Protein AF-A0A1W6L379-F1 (afdb_monomer_lite)

Organism: NCBI:txid946333

Secondary structure (DSSP, 8-state):
--TT--HHHHHHHHHHHTT--HHHHHHHTSSS------S--HHHHHHHHHHHHTTT--------HHHHHHHHHHHHHHT-----------------------PPPP-----------------------------------HHHHHHTT--HHHHHHIIIIITT--SEEEEEE-TTS-EEEEEEESSHHHHHHHHHHHHHHT--TTSPPPEEEEETTEEPP---

pLDDT: mean 80.53, std 19.93, range [37.81, 98.56]

Sequence (224 aa):
MLEGHRVEDVQRKMAELLHLSQARQDSMFSGKRTVLKKGMVFDDATRYVAKFERIGAKVLVEPDESETRADLAESRRDDSVPASEPAPRAAAAKASASASAKVPPRRTVVIAGAAAVVLAVLAGAGWYVWGGGSPVAPQVTDERLGVYGLTADARTVFRSDYWPAGGNKAFAASTGGAFGYVAGAASDQEAAQRALADCEGRRKPEMSACRLVNLTGNWAPVGP

Foldseek 3Di:
DDPPADPVQLLVVVCVVLVHDPVRSCVPVVPDDDDSDPDDDPVVVVVVQLVSVVSVDHDDDDPDVVVVVVVVVVVVVVPPDPDDDDDDDDDDDDDDDDDPDDDDDDDDDPPDDDPDPDPDDDDDDDPPPPVPPPSPQPDPDPVLVVLVLEDPVLSVCCPPPQPPADDKKWKKEWNVHQIFMDGPDPDQVRRQVVRQVNSVVRDDPPIDRIDTQDIRSRGDDDDD

Structure (mmCIF, N/CA/C/O backbone):
data_AF-A0A1W6L379-F1
#
_entry.id   AF-A0A1W6L379-F1
#
loop_
_atom_site.group_PDB
_atom_site.id
_atom_site.type_symbol
_atom_site.label_atom_id
_atom_site.label_alt_id
_atom_site.label_comp_id
_atom_site.label_asym_id
_atom_site.label_entity_id
_atom_site.label_seq_id
_atom_site.pdbx_PDB_ins_code
_atom_site.Cartn_x
_atom_site.Cartn_y
_atom_site.Cartn_z
_atom_site.occupancy
_atom_site.B_iso_or_equiv
_atom_site.auth_seq_id
_atom_site.auth_comp_id
_atom_site.auth_asym_id
_atom_site.auth_atom_id
_atom_site.pdbx_PDB_model_num
ATOM 1 N N . MET A 1 1 ? -20.028 -3.918 13.373 1.00 61.47 1 MET A N 1
ATOM 2 C CA . MET A 1 1 ? -19.121 -4.284 14.483 1.00 61.47 1 MET A CA 1
ATOM 3 C C . MET A 1 1 ? -18.187 -5.390 14.026 1.00 61.47 1 MET A C 1
ATOM 5 O O . MET A 1 1 ? -18.504 -6.045 13.035 1.00 61.47 1 MET A O 1
ATOM 9 N N . LEU A 1 2 ? -17.027 -5.521 14.666 1.00 73.31 2 LEU A N 1
ATOM 10 C CA . LEU A 1 2 ? -16.097 -6.639 14.464 1.00 73.31 2 LEU A CA 1
ATOM 11 C C . LEU A 1 2 ? -16.433 -7.776 15.445 1.00 73.31 2 LEU A C 1
ATOM 13 O O . LEU A 1 2 ? -16.979 -7.514 16.518 1.00 73.31 2 LEU A O 1
ATOM 17 N N . GLU A 1 3 ? -16.156 -9.022 15.062 1.00 78.38 3 GLU A N 1
ATOM 18 C CA . GLU A 1 3 ? -16.424 -10.202 15.895 1.00 78.38 3 GLU A CA 1
ATOM 19 C C . GLU A 1 3 ? -15.641 -10.141 17.217 1.00 78.38 3 GLU A C 1
ATOM 21 O O . GLU A 1 3 ? -14.513 -9.655 17.265 1.00 78.38 3 GLU A O 1
ATOM 26 N N . GLY A 1 4 ? -16.256 -10.602 18.311 1.00 86.75 4 GLY A N 1
ATOM 27 C CA . GLY A 1 4 ? -15.615 -10.682 19.632 1.00 86.75 4 GLY A CA 1
ATOM 28 C C . GLY A 1 4 ? -15.715 -9.433 20.519 1.00 86.75 4 GLY A C 1
ATOM 29 O O . GLY A 1 4 ? -15.284 -9.479 21.669 1.00 86.75 4 GLY A O 1
ATOM 30 N N . HIS A 1 5 ? -16.321 -8.338 20.051 1.00 90.12 5 HIS A N 1
ATOM 31 C CA . HIS A 1 5 ? -16.526 -7.129 20.859 1.00 90.12 5 HIS A CA 1
ATOM 32 C C . HIS A 1 5 ? -17.995 -6.945 21.264 1.00 90.12 5 HIS A C 1
ATOM 34 O O . HIS A 1 5 ? -18.889 -6.983 20.419 1.00 90.12 5 HIS A O 1
ATOM 40 N N . ARG A 1 6 ? -18.251 -6.695 22.558 1.00 94.38 6 ARG A N 1
ATOM 41 C CA . ARG A 1 6 ? -19.587 -6.331 23.059 1.00 94.38 6 ARG A CA 1
ATOM 42 C C . ARG A 1 6 ? -19.918 -4.889 22.698 1.00 94.38 6 ARG A C 1
ATOM 44 O O . ARG A 1 6 ? -19.068 -4.012 22.848 1.00 94.38 6 ARG A O 1
ATOM 51 N N . VAL A 1 7 ? -21.155 -4.638 22.270 1.00 91.75 7 VAL A N 1
ATOM 52 C CA . VAL A 1 7 ? -21.609 -3.320 21.793 1.00 91.75 7 VAL A CA 1
ATOM 53 C C . VAL A 1 7 ? -21.347 -2.234 22.834 1.00 91.75 7 VAL A C 1
ATOM 55 O O . VAL A 1 7 ? -20.801 -1.181 22.512 1.00 91.75 7 VAL A O 1
ATOM 58 N N . GLU A 1 8 ? -21.667 -2.518 24.093 1.00 94.19 8 GLU A N 1
ATOM 59 C CA . GLU A 1 8 ? -21.555 -1.578 25.208 1.00 94.19 8 GLU A CA 1
ATOM 60 C C . GLU A 1 8 ? -20.093 -1.195 25.484 1.00 94.19 8 GLU A C 1
ATOM 62 O O . GLU A 1 8 ? -19.789 -0.048 25.817 1.00 94.19 8 GLU A O 1
ATOM 67 N N . ASP A 1 9 ? -19.165 -2.136 25.291 1.00 94.88 9 ASP A N 1
ATOM 68 C CA . ASP A 1 9 ? -17.733 -1.897 25.465 1.00 94.88 9 ASP A CA 1
ATOM 69 C C . ASP A 1 9 ? -17.162 -1.038 24.335 1.00 94.88 9 ASP A C 1
ATOM 71 O O . ASP A 1 9 ? -16.346 -0.151 24.596 1.00 94.88 9 ASP A O 1
ATOM 75 N N . VAL A 1 10 ? -17.607 -1.265 23.093 1.00 94.75 10 VAL A N 1
ATOM 76 C CA . VAL A 1 10 ? -17.227 -0.424 21.946 1.00 94.75 10 VAL A CA 1
ATOM 77 C C . VAL A 1 10 ? -17.731 1.002 22.155 1.00 94.75 10 VAL A C 1
ATOM 79 O O . VAL A 1 10 ? -16.964 1.948 21.985 1.00 94.75 10 VAL A O 1
ATOM 82 N N . GLN A 1 11 ? -18.992 1.169 22.567 1.00 94.38 11 GLN A N 1
ATOM 83 C CA . GLN A 1 11 ? -19.589 2.484 22.817 1.00 94.38 11 GLN A CA 1
ATOM 84 C C . GLN A 1 11 ? -18.840 3.257 23.906 1.00 94.38 11 GLN A C 1
ATOM 86 O O . GLN A 1 11 ? -18.478 4.415 23.695 1.00 94.38 11 GLN A O 1
ATOM 91 N N . ARG A 1 12 ? -18.542 2.602 25.036 1.00 95.56 12 ARG A N 1
ATOM 92 C CA . ARG A 1 12 ? -17.789 3.200 26.147 1.00 95.56 12 ARG A CA 1
ATOM 93 C C . ARG A 1 12 ? -16.384 3.629 25.720 1.00 95.56 12 ARG A C 1
ATOM 95 O O . ARG A 1 12 ? -16.010 4.778 25.937 1.00 95.56 12 ARG A O 1
ATOM 102 N N . LYS A 1 13 ? -15.632 2.743 25.053 1.00 95.75 13 LYS A N 1
ATOM 103 C CA . LYS A 1 13 ? -14.277 3.047 24.555 1.00 95.75 13 LYS A CA 1
ATOM 104 C C . LYS A 1 13 ? -14.278 4.157 23.505 1.00 95.75 13 LYS A C 1
ATOM 106 O O . LYS A 1 13 ? -13.363 4.973 23.478 1.00 95.75 13 LYS A O 1
ATOM 111 N N . MET A 1 14 ? -15.293 4.197 22.643 1.00 95.00 14 MET A N 1
ATOM 112 C CA . MET A 1 14 ? -15.450 5.251 21.641 1.00 95.00 14 MET A CA 1
ATOM 113 C C . MET A 1 14 ? -15.686 6.612 22.302 1.00 95.00 14 MET A C 1
ATOM 115 O O . MET A 1 14 ? -15.041 7.591 21.929 1.00 95.00 14 MET A O 1
ATOM 119 N N . ALA A 1 15 ? -16.582 6.673 23.290 1.00 95.44 15 ALA A N 1
ATOM 120 C CA . ALA A 1 15 ? -16.882 7.899 24.020 1.00 95.44 15 ALA A CA 1
ATOM 121 C C . ALA A 1 15 ? -15.660 8.427 24.780 1.00 95.44 15 ALA A C 1
ATOM 123 O O . ALA A 1 15 ? -15.374 9.620 24.712 1.00 95.44 15 ALA A O 1
ATOM 124 N N . GLU A 1 16 ? -14.900 7.538 25.421 1.00 96.38 16 GLU A N 1
ATOM 125 C CA . GLU A 1 16 ? -13.642 7.876 26.090 1.00 96.38 16 GLU A CA 1
ATOM 126 C C . GLU A 1 16 ? -12.606 8.435 25.103 1.00 96.38 16 GLU A C 1
ATOM 128 O O . GLU A 1 16 ? -12.059 9.515 25.313 1.00 96.38 16 GLU A O 1
ATOM 133 N N . LEU A 1 17 ? -12.386 7.739 23.984 1.00 94.38 17 LEU A N 1
ATOM 134 C CA . LEU A 1 17 ? -11.372 8.089 22.986 1.00 94.38 17 LEU A CA 1
ATOM 135 C C . LEU A 1 17 ? -11.660 9.403 22.250 1.00 94.38 17 LEU A C 1
ATOM 137 O O . LEU A 1 17 ? -10.730 10.053 21.771 1.00 94.38 17 LEU A O 1
ATOM 141 N N . LEU A 1 18 ? -12.935 9.766 22.128 1.00 94.94 18 LEU A N 1
ATOM 142 C CA . LEU A 1 18 ? -13.397 10.996 21.488 1.00 94.94 18 LEU A CA 1
ATOM 1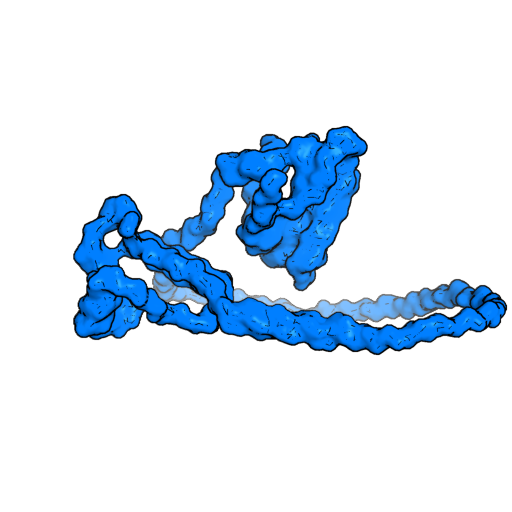43 C C . LEU A 1 18 ? -13.788 12.088 22.492 1.00 94.94 18 LEU A C 1
ATOM 145 O O . LEU A 1 18 ? -14.237 13.154 22.070 1.00 94.94 18 LEU A O 1
ATOM 149 N N . HIS A 1 19 ? -13.630 11.833 23.794 1.00 96.00 19 HIS A N 1
ATOM 150 C CA . HIS A 1 19 ? -14.048 12.727 24.875 1.00 96.00 19 HIS A CA 1
ATOM 151 C C . HIS A 1 19 ? -15.502 13.217 24.713 1.00 96.00 19 HIS A C 1
ATOM 153 O O . HIS A 1 19 ? -15.802 14.407 24.836 1.00 96.00 19 HIS A O 1
ATOM 159 N N . LEU A 1 20 ? -16.416 12.301 24.380 1.00 95.00 20 LEU A N 1
ATOM 160 C CA . LEU A 1 20 ? -17.828 12.618 24.164 1.00 95.00 20 LEU A CA 1
ATOM 161 C C . LEU A 1 20 ? -18.569 12.741 25.496 1.00 95.00 20 LEU A C 1
ATOM 163 O O . LEU A 1 20 ? -18.362 11.953 26.415 1.00 95.00 20 LEU A O 1
ATOM 167 N N . SER A 1 21 ? -19.498 13.693 25.570 1.00 95.50 21 SER A N 1
ATOM 168 C CA . SER A 1 21 ? -20.520 13.701 26.618 1.00 95.50 21 SER A CA 1
ATOM 169 C C . SER A 1 21 ? -21.572 12.616 26.362 1.00 95.50 21 SER A C 1
ATOM 171 O O . SER A 1 21 ? -21.765 12.202 25.216 1.00 95.50 21 SER A O 1
ATOM 173 N N . GLN A 1 22 ? -22.316 12.218 27.401 1.00 93.31 22 GLN A N 1
ATOM 174 C CA . GLN A 1 22 ? -23.364 11.192 27.297 1.00 93.31 22 GLN A CA 1
ATOM 175 C C . GLN A 1 22 ? -24.388 11.508 26.192 1.00 93.31 22 GLN A C 1
ATOM 177 O O . GLN A 1 22 ? -24.646 10.681 25.328 1.00 93.31 22 GLN A O 1
ATOM 182 N N . ALA A 1 23 ? -24.877 12.751 26.128 1.00 94.19 23 ALA A N 1
ATOM 183 C CA . ALA A 1 23 ? -25.830 13.165 25.094 1.00 94.19 23 ALA A CA 1
ATOM 184 C C . ALA A 1 23 ? -25.260 13.044 23.665 1.00 94.19 23 ALA A C 1
ATOM 186 O O . ALA A 1 23 ? -25.977 12.733 22.712 1.00 94.19 23 ALA A O 1
ATOM 187 N N . ARG A 1 24 ? -23.954 13.289 23.493 1.00 93.69 24 ARG A N 1
ATOM 188 C CA . ARG A 1 24 ? -23.285 13.176 22.191 1.00 93.69 24 ARG A CA 1
ATOM 189 C C . ARG A 1 24 ? -23.007 11.722 21.825 1.00 93.69 24 ARG A C 1
ATOM 191 O O . ARG A 1 24 ? -23.100 11.378 20.649 1.00 93.69 24 ARG A O 1
ATOM 198 N N . GLN A 1 25 ? -22.707 10.888 22.817 1.00 94.44 25 GLN A N 1
ATOM 199 C CA . GLN A 1 25 ? -22.607 9.443 22.665 1.00 94.44 25 GLN A CA 1
ATOM 200 C C . GLN A 1 25 ? -23.946 8.862 22.191 1.00 94.44 25 GLN A C 1
ATOM 202 O O . GLN A 1 25 ? -23.979 8.214 21.148 1.00 94.44 25 GLN A O 1
ATOM 207 N N . ASP A 1 26 ? -25.051 9.173 22.869 1.00 94.00 26 ASP A N 1
ATOM 208 C CA . ASP A 1 26 ? -26.385 8.676 22.503 1.00 94.00 26 ASP A CA 1
ATOM 209 C C . ASP A 1 26 ? -26.777 9.107 21.079 1.00 94.00 26 ASP A C 1
ATOM 211 O O . ASP A 1 26 ? -27.298 8.315 20.294 1.00 94.00 26 ASP A O 1
ATOM 215 N N . SER A 1 27 ? -26.448 10.346 20.698 1.00 93.25 27 SER A N 1
ATOM 216 C CA . SER A 1 27 ? -26.657 10.848 19.334 1.00 93.25 27 SER A CA 1
ATOM 217 C C . SER A 1 27 ? -25.832 10.081 18.290 1.00 93.25 27 SER A C 1
ATOM 219 O O . SER A 1 27 ? -26.372 9.680 17.256 1.00 93.25 27 SER A O 1
ATOM 221 N N . MET A 1 28 ? -24.553 9.806 18.571 1.00 93.62 28 MET A N 1
ATOM 222 C CA . MET A 1 28 ? -23.660 9.050 17.680 1.00 93.62 28 MET A CA 1
ATOM 223 C C . MET A 1 28 ? -24.103 7.591 17.501 1.00 93.62 28 MET A C 1
ATOM 225 O O . MET A 1 28 ? -23.922 7.019 16.428 1.00 93.62 28 MET A O 1
ATOM 229 N N . PHE A 1 29 ? -24.709 6.995 18.530 1.00 93.50 29 PHE A N 1
ATOM 230 C CA . PHE A 1 29 ? -25.204 5.617 18.506 1.00 93.50 29 PHE A CA 1
ATOM 231 C C . PHE A 1 29 ? -26.713 5.505 18.239 1.00 93.50 29 PHE A C 1
ATOM 233 O O . PHE A 1 29 ? -27.274 4.418 18.342 1.00 93.50 29 PHE A O 1
ATOM 240 N N . SER A 1 30 ? -27.364 6.586 17.796 1.00 93.88 30 SER A N 1
ATOM 241 C CA . SER A 1 30 ? -28.798 6.619 17.458 1.00 93.88 30 SER A CA 1
ATOM 242 C C . SER A 1 30 ? -29.185 5.833 16.192 1.00 93.88 30 SER A C 1
ATOM 244 O O . SER A 1 30 ? -30.339 5.865 15.767 1.00 93.88 30 SER A O 1
ATOM 246 N N . GLY A 1 31 ? -28.224 5.169 15.541 1.00 92.31 31 GLY A N 1
ATOM 247 C CA . GLY A 1 31 ? -28.395 4.495 14.248 1.00 92.31 31 GLY A CA 1
ATOM 248 C C . GLY A 1 31 ? -28.302 5.430 13.037 1.00 92.31 31 GLY A C 1
ATOM 249 O O . GLY A 1 31 ? -28.244 4.962 11.901 1.00 92.31 31 GLY A O 1
ATOM 250 N N . LYS A 1 32 ? -28.237 6.749 13.253 1.00 92.25 32 LYS A N 1
ATOM 251 C CA . LYS A 1 32 ? -27.976 7.728 12.192 1.00 92.25 32 LYS A CA 1
ATOM 252 C C . LYS A 1 32 ? -26.484 7.785 11.878 1.00 92.25 32 LYS A C 1
ATOM 254 O O . LYS A 1 32 ? -25.642 7.674 12.764 1.00 92.25 32 LYS A O 1
ATOM 259 N N . ARG A 1 33 ? -26.147 8.018 10.609 1.00 91.56 33 ARG A N 1
ATOM 260 C CA . ARG A 1 33 ? -24.759 8.243 10.199 1.00 91.56 33 ARG A CA 1
ATOM 261 C C . ARG A 1 33 ? -24.254 9.566 10.778 1.00 91.56 33 ARG A C 1
ATOM 263 O O . ARG A 1 33 ? -24.882 10.605 10.587 1.00 91.56 33 ARG A O 1
ATOM 270 N N . THR A 1 34 ? -23.110 9.536 11.454 1.00 93.88 34 THR A N 1
ATOM 271 C CA . THR A 1 34 ? -22.472 10.726 12.035 1.00 93.88 34 THR A CA 1
ATOM 272 C C . THR A 1 34 ? -21.085 10.924 11.438 1.00 93.88 34 THR A C 1
ATOM 274 O O . THR A 1 34 ? -20.300 9.982 11.347 1.00 93.88 34 THR A O 1
ATOM 277 N N . VAL A 1 35 ? -20.769 12.159 11.044 1.00 94.12 35 VAL A N 1
ATOM 278 C CA . VAL A 1 35 ? -19.426 12.530 10.583 1.00 94.12 35 VAL A CA 1
ATOM 279 C C . VAL A 1 35 ? -18.550 12.831 11.796 1.00 94.12 35 VAL A C 1
ATOM 281 O O . VAL A 1 35 ? -18.859 13.734 12.571 1.00 94.12 35 VAL A O 1
ATOM 284 N N . LEU A 1 36 ? -17.461 12.076 11.958 1.00 93.88 36 LEU A N 1
ATOM 285 C CA . LEU A 1 36 ? -16.524 12.252 13.073 1.00 93.88 36 LEU A CA 1
ATOM 286 C C . LEU A 1 36 ? -15.586 13.441 12.853 1.00 93.88 36 LEU A C 1
ATOM 288 O O . LEU A 1 36 ? -15.353 14.226 13.770 1.00 93.88 36 LEU A O 1
ATOM 292 N N . LYS A 1 37 ? -15.039 13.567 11.641 1.00 93.38 37 LYS A N 1
ATOM 293 C CA . LYS A 1 37 ? -14.080 14.609 11.270 1.00 93.38 37 LYS A CA 1
ATOM 294 C C . LYS A 1 37 ? -14.092 14.821 9.752 1.00 93.38 37 LYS A C 1
ATOM 296 O O . LYS A 1 37 ? -14.324 13.867 9.017 1.00 93.38 37 LYS A O 1
ATOM 301 N N . LYS A 1 38 ? -13.873 16.063 9.311 1.00 94.56 38 LYS A N 1
ATOM 302 C CA . LYS A 1 38 ? -13.806 16.489 7.898 1.00 94.56 38 LYS A CA 1
ATOM 303 C C . LYS A 1 38 ? -12.447 17.120 7.588 1.00 94.56 38 LYS A C 1
ATOM 305 O O . LYS A 1 38 ? -11.738 17.477 8.532 1.00 94.56 38 LYS A O 1
ATOM 310 N N . GLY A 1 39 ? -12.120 17.264 6.300 1.00 90.56 39 GLY A N 1
ATOM 311 C CA . GLY A 1 39 ? -10.898 17.932 5.835 1.00 90.56 39 GLY A CA 1
ATOM 312 C C . GLY A 1 39 ? -9.625 17.246 6.325 1.00 90.56 39 GLY A C 1
ATOM 313 O O . GLY A 1 39 ? -8.709 17.905 6.812 1.00 90.56 39 GLY A O 1
ATOM 314 N N . MET A 1 40 ? -9.612 15.912 6.315 1.00 91.69 40 MET A N 1
ATOM 315 C CA . MET A 1 40 ? -8.423 15.140 6.664 1.00 91.69 40 MET A CA 1
ATOM 316 C C . MET A 1 40 ? -7.774 14.597 5.407 1.00 91.69 40 MET A C 1
ATOM 318 O O . MET A 1 40 ? -8.460 14.054 4.547 1.00 91.69 40 MET A O 1
ATOM 322 N N . VAL A 1 41 ? -6.445 14.649 5.380 1.00 88.81 41 VAL A N 1
ATOM 323 C CA . VAL A 1 41 ? -5.650 13.927 4.388 1.00 88.81 41 VAL A CA 1
ATOM 324 C C . VAL A 1 41 ? -5.926 12.425 4.523 1.00 88.81 41 VAL A C 1
ATOM 326 O O . VAL A 1 41 ? -6.121 11.910 5.630 1.00 88.81 41 VAL A O 1
ATOM 329 N N . PHE A 1 42 ? -5.947 11.713 3.397 1.00 82.81 42 PHE A N 1
ATOM 330 C CA . PHE A 1 42 ? -6.307 10.295 3.338 1.00 82.81 42 PHE A CA 1
ATOM 331 C C . PHE A 1 42 ? -5.464 9.401 4.270 1.00 82.81 42 PHE A C 1
ATOM 333 O O . PHE A 1 42 ? -6.000 8.518 4.949 1.00 82.81 42 PHE A O 1
ATOM 340 N N . ASP A 1 43 ? -4.162 9.671 4.378 1.00 75.31 43 ASP A N 1
ATOM 341 C CA . ASP A 1 43 ? -3.261 8.935 5.273 1.00 75.31 43 ASP A CA 1
ATOM 342 C C . ASP A 1 43 ? -3.664 9.076 6.746 1.00 75.31 43 ASP A C 1
ATOM 344 O O . ASP A 1 43 ? -3.673 8.096 7.499 1.00 75.31 43 ASP A O 1
ATOM 348 N N . ASP A 1 44 ? -4.062 10.280 7.163 1.00 89.19 44 ASP A N 1
ATOM 349 C CA . ASP A 1 44 ? -4.551 10.522 8.517 1.00 89.19 44 ASP A CA 1
ATOM 350 C C . ASP A 1 44 ? -5.888 9.818 8.743 1.00 89.19 44 ASP A C 1
ATOM 352 O O . ASP A 1 44 ? -6.062 9.146 9.763 1.00 89.19 44 ASP A O 1
ATOM 356 N N . ALA A 1 45 ? -6.815 9.893 7.783 1.00 93.38 45 ALA A N 1
ATOM 357 C CA . ALA A 1 45 ? -8.093 9.186 7.862 1.00 93.38 45 ALA A CA 1
ATOM 358 C C . ALA A 1 45 ? -7.891 7.674 8.068 1.00 93.38 45 ALA A C 1
ATOM 360 O O . ALA A 1 45 ? -8.515 7.081 8.952 1.00 93.38 45 ALA A O 1
ATOM 361 N N . THR A 1 46 ? -6.944 7.072 7.346 1.00 85.50 46 THR A N 1
ATOM 362 C CA . THR A 1 46 ? -6.585 5.650 7.475 1.00 85.50 46 THR A CA 1
ATOM 363 C C . THR A 1 46 ? -6.055 5.314 8.872 1.00 85.50 46 THR A C 1
ATOM 365 O O . THR A 1 46 ? -6.446 4.307 9.471 1.00 85.50 46 THR A O 1
ATOM 368 N N . ARG A 1 47 ? -5.226 6.187 9.463 1.00 88.81 47 ARG A N 1
ATOM 369 C CA . ARG A 1 47 ? -4.749 6.019 10.850 1.00 88.81 47 ARG A CA 1
ATOM 370 C C . ARG A 1 47 ? -5.895 6.059 11.862 1.00 88.81 47 ARG A C 1
ATOM 372 O O . ARG A 1 47 ? -5.876 5.297 12.833 1.00 88.81 47 ARG A O 1
ATOM 379 N N . TYR A 1 48 ? -6.894 6.916 11.649 1.00 94.00 48 TYR A N 1
ATOM 380 C CA . TYR A 1 48 ? -8.089 6.962 12.496 1.00 94.00 48 TYR A CA 1
ATOM 381 C C . TYR A 1 48 ? -8.914 5.679 12.376 1.00 94.00 48 TYR A C 1
ATOM 383 O O . TYR A 1 48 ? -9.284 5.121 13.408 1.00 94.00 48 TYR A O 1
ATOM 391 N N . VAL A 1 49 ? -9.136 5.164 11.162 1.00 94.31 49 VAL A N 1
ATOM 392 C CA . VAL A 1 49 ? -9.844 3.887 10.945 1.00 94.31 49 VAL A CA 1
ATOM 393 C C . VAL A 1 49 ? -9.183 2.762 11.738 1.00 94.31 49 VAL A C 1
ATOM 395 O O . VAL A 1 49 ? -9.840 2.144 12.572 1.00 94.31 49 VAL A O 1
ATOM 398 N N . ALA A 1 50 ? -7.867 2.583 11.600 1.00 89.31 50 ALA A N 1
ATOM 399 C CA . ALA A 1 50 ? -7.127 1.559 12.341 1.00 89.31 50 ALA A CA 1
ATOM 400 C C . ALA A 1 50 ? -7.204 1.744 13.872 1.00 89.31 50 ALA A C 1
ATOM 402 O O . ALA A 1 50 ? -7.110 0.787 14.646 1.00 89.31 50 ALA A O 1
ATOM 403 N N . LYS A 1 51 ? -7.364 2.980 14.364 1.00 92.81 51 LYS A N 1
ATOM 404 C CA . LYS A 1 51 ? -7.588 3.250 15.794 1.00 92.81 51 LYS A CA 1
ATOM 405 C C . LYS A 1 51 ? -8.973 2.777 16.245 1.00 92.81 51 LYS A C 1
ATOM 407 O O . LYS A 1 51 ? -9.076 2.188 17.318 1.00 92.81 51 LYS A O 1
ATOM 412 N N . PHE A 1 52 ? -10.006 2.999 15.436 1.00 94.44 52 PHE A N 1
ATOM 413 C CA . PHE A 1 52 ? -11.377 2.586 15.740 1.00 94.44 52 PHE A CA 1
ATOM 414 C C . PHE A 1 52 ? -11.592 1.073 15.589 1.00 94.44 52 PHE A C 1
ATOM 416 O O . PHE A 1 52 ? -12.279 0.466 16.411 1.00 94.44 52 PHE A O 1
ATOM 423 N N . GLU A 1 53 ? -10.940 0.431 14.623 1.00 92.62 53 GLU A N 1
ATOM 424 C CA . GLU A 1 53 ? -11.018 -1.024 14.446 1.00 92.62 53 GLU A CA 1
ATOM 425 C C . GLU A 1 53 ? -10.456 -1.783 15.650 1.00 92.62 53 GLU A C 1
ATOM 427 O O . GLU A 1 53 ? -11.059 -2.754 16.103 1.00 92.62 53 GLU A O 1
ATOM 432 N N . ARG A 1 54 ? -9.374 -1.283 16.264 1.00 90.56 54 ARG A N 1
ATOM 433 C CA . ARG A 1 54 ? -8.798 -1.859 17.496 1.00 90.56 54 ARG A CA 1
ATOM 434 C C . ARG A 1 54 ? -9.758 -1.880 18.686 1.00 90.56 54 ARG A C 1
ATOM 436 O O . ARG A 1 54 ? -9.557 -2.658 19.615 1.00 90.56 54 ARG A O 1
ATOM 443 N N . ILE A 1 55 ? -10.779 -1.024 18.685 1.00 94.62 55 ILE A N 1
ATOM 444 C CA . ILE A 1 55 ? -11.819 -1.012 19.721 1.00 94.62 55 ILE A CA 1
ATOM 445 C C . ILE A 1 55 ? -13.115 -1.690 19.265 1.00 94.62 55 ILE A C 1
ATOM 447 O O . ILE A 1 55 ? -14.099 -1.621 19.991 1.00 94.62 55 ILE A O 1
ATOM 451 N N . GLY A 1 56 ? -13.129 -2.347 18.101 1.00 92.69 56 GLY A N 1
ATOM 452 C CA . GLY A 1 56 ? -14.284 -3.074 17.567 1.00 92.69 56 GLY A CA 1
ATOM 453 C C . GLY A 1 56 ? -15.243 -2.235 16.711 1.00 92.69 56 GLY A C 1
ATOM 454 O O . GLY A 1 56 ? -16.300 -2.732 16.299 1.00 92.69 56 GLY A O 1
ATOM 455 N N . ALA A 1 57 ? -14.901 -0.976 16.424 1.00 94.31 57 ALA A N 1
ATOM 456 C CA . ALA A 1 57 ? -15.721 -0.069 15.630 1.00 94.31 57 ALA A CA 1
ATOM 457 C C . ALA A 1 57 ? -15.323 -0.093 14.147 1.00 94.31 57 ALA A C 1
ATOM 459 O O . ALA A 1 57 ? -14.146 -0.095 13.806 1.00 94.31 57 ALA A O 1
ATOM 460 N N . LYS A 1 58 ? -16.322 -0.075 13.256 1.00 90.69 58 LYS A N 1
ATOM 461 C CA . LYS A 1 58 ? -16.112 0.082 11.810 1.00 90.69 58 LYS A CA 1
ATOM 462 C C . LYS A 1 58 ? -16.395 1.529 11.425 1.00 90.69 58 LYS A C 1
ATOM 464 O O . LYS A 1 58 ? -17.430 2.063 11.820 1.00 90.69 58 LYS A O 1
ATOM 469 N N . VAL A 1 59 ? -15.498 2.137 10.656 1.00 94.44 59 VAL A N 1
ATOM 470 C CA . VAL A 1 59 ? -15.621 3.520 10.180 1.00 94.44 59 VAL A CA 1
ATOM 471 C C . VAL A 1 59 ? -15.491 3.529 8.666 1.00 94.44 59 VAL A C 1
ATOM 473 O O . VAL A 1 59 ? -14.638 2.844 8.113 1.00 94.44 59 VAL A O 1
ATOM 476 N N . LEU A 1 60 ? -16.356 4.296 8.008 1.00 94.06 60 LEU A N 1
ATOM 477 C CA . LEU A 1 60 ? -16.322 4.505 6.566 1.00 94.06 60 LEU A CA 1
ATOM 478 C C . LEU A 1 60 ? -15.641 5.844 6.277 1.00 94.06 60 LEU A C 1
ATOM 480 O O . LEU A 1 60 ? -16.066 6.874 6.803 1.00 94.06 60 LEU A O 1
ATOM 484 N N . VAL A 1 61 ? -14.593 5.812 5.457 1.00 94.81 61 VAL A N 1
ATOM 485 C CA . VAL A 1 61 ? -13.931 7.006 4.920 1.00 94.81 61 VAL A CA 1
ATOM 486 C C . VAL A 1 61 ? -14.564 7.316 3.572 1.00 94.81 61 VAL A C 1
ATOM 488 O O . VAL A 1 61 ? -14.622 6.446 2.708 1.00 94.81 61 VAL A O 1
ATOM 491 N N . GLU A 1 62 ? -15.043 8.545 3.412 1.00 90.94 62 GLU A N 1
ATOM 492 C CA . GLU A 1 62 ? -15.520 9.066 2.133 1.00 90.94 62 GLU A CA 1
ATOM 493 C C . GLU A 1 62 ? -14.593 10.197 1.688 1.00 90.94 62 GLU A C 1
ATOM 495 O O . GLU A 1 62 ? -14.209 11.011 2.535 1.00 90.94 62 GLU A O 1
ATOM 500 N N . PRO A 1 63 ? -14.215 10.247 0.399 1.00 86.12 63 PRO A N 1
ATOM 501 C CA . PRO A 1 63 ? -13.529 11.405 -0.152 1.00 86.12 63 PRO A CA 1
ATOM 502 C C . PRO A 1 63 ? -14.436 12.634 -0.043 1.00 86.12 63 PRO A C 1
ATOM 504 O O . PRO A 1 63 ? -15.657 12.534 -0.191 1.00 86.12 63 PRO A O 1
ATOM 507 N N . ASP A 1 64 ? -13.848 13.796 0.239 1.00 84.56 64 ASP A N 1
ATOM 508 C CA . ASP A 1 64 ? -14.614 15.033 0.251 1.00 84.56 64 ASP A CA 1
ATOM 509 C C . ASP A 1 64 ? -14.927 15.428 -1.199 1.00 84.56 64 ASP A C 1
ATOM 511 O O . ASP A 1 64 ? -14.070 15.880 -1.959 1.00 84.56 64 ASP A O 1
ATOM 515 N N . GLU A 1 65 ? -16.183 15.233 -1.598 1.00 81.19 65 GLU A N 1
ATOM 516 C CA . GLU A 1 65 ? -16.703 15.612 -2.916 1.00 81.19 65 GLU A CA 1
ATOM 517 C C . GLU A 1 65 ? -16.427 17.094 -3.238 1.00 81.19 65 GLU A C 1
ATOM 519 O O . GLU A 1 65 ? -16.339 17.477 -4.409 1.00 81.19 65 GLU A O 1
ATOM 524 N N . SER A 1 66 ? -16.275 17.944 -2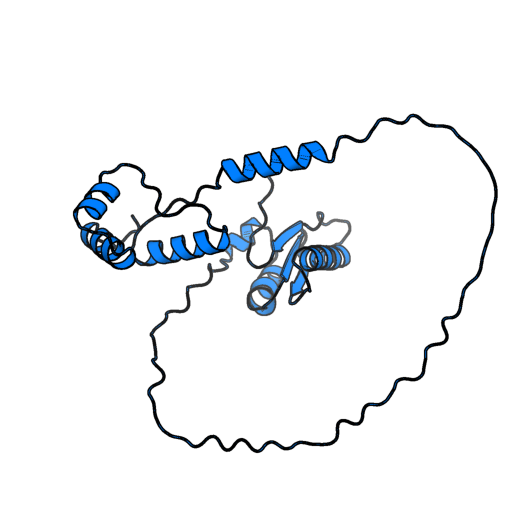.212 1.00 71.38 66 SER A N 1
ATOM 525 C CA . SER A 1 66 ? -15.949 19.357 -2.404 1.00 71.38 66 SER A CA 1
ATOM 526 C C . SER A 1 66 ? -14.518 19.583 -2.901 1.00 71.38 66 SER A C 1
ATOM 528 O O . SER A 1 66 ? -14.322 20.464 -3.739 1.00 71.38 66 SER A O 1
ATOM 530 N N . GLU A 1 67 ? -13.555 18.753 -2.491 1.00 68.12 67 GLU A N 1
ATOM 531 C CA . GLU A 1 67 ? -12.173 18.798 -2.993 1.00 68.12 67 GLU A CA 1
ATOM 532 C C . GLU A 1 67 ? -12.110 18.273 -4.430 1.00 68.12 67 GLU A C 1
ATOM 534 O O . GLU A 1 67 ? -11.585 18.941 -5.318 1.00 68.12 67 GLU A O 1
ATOM 539 N N . THR A 1 68 ? -12.792 17.156 -4.709 1.00 67.69 68 THR A N 1
ATOM 540 C CA . THR A 1 68 ? -12.839 16.584 -6.068 1.00 67.69 68 THR A CA 1
ATOM 541 C C . THR A 1 68 ? -13.446 17.564 -7.077 1.00 67.69 68 THR A C 1
ATOM 543 O O . THR A 1 68 ? -13.000 17.664 -8.222 1.00 67.69 68 THR A O 1
ATOM 546 N N . ARG A 1 69 ? -14.462 18.335 -6.669 1.00 69.75 69 ARG A N 1
ATOM 547 C CA . ARG A 1 69 ? -15.079 19.342 -7.540 1.00 69.75 69 ARG A CA 1
ATOM 548 C C . ARG A 1 69 ? -14.189 20.570 -7.751 1.00 69.75 69 ARG A C 1
ATOM 550 O O . ARG A 1 69 ? -14.286 21.180 -8.816 1.00 69.75 69 ARG A O 1
ATOM 557 N N . ALA A 1 70 ? -13.354 20.930 -6.778 1.00 69.38 70 ALA A N 1
ATOM 558 C CA . ALA A 1 70 ? -12.392 22.020 -6.909 1.00 69.38 70 ALA A CA 1
ATOM 559 C C . ALA A 1 70 ? -11.260 21.645 -7.877 1.00 69.38 70 ALA A C 1
ATOM 561 O O . ALA A 1 70 ? -11.001 22.400 -8.814 1.00 69.38 70 ALA A O 1
ATOM 562 N N . ASP A 1 71 ? -10.692 20.446 -7.747 1.00 64.56 71 ASP A N 1
ATOM 563 C CA . ASP A 1 71 ? -9.619 19.963 -8.628 1.00 64.56 71 ASP A CA 1
ATOM 564 C C . ASP A 1 71 ? -10.083 19.840 -10.087 1.00 64.56 71 ASP A C 1
ATOM 566 O O . ASP A 1 71 ? -9.399 20.266 -11.019 1.00 64.56 71 ASP A O 1
ATOM 570 N N . LEU A 1 72 ? -11.305 19.341 -10.306 1.00 71.75 72 LEU A N 1
ATOM 571 C CA . LEU A 1 72 ? -11.902 19.268 -11.644 1.00 71.75 72 LEU A CA 1
ATOM 572 C C . LEU A 1 72 ? -12.251 20.644 -12.235 1.00 71.75 72 LEU A C 1
ATOM 574 O O . LEU A 1 72 ? -12.384 20.765 -13.456 1.00 71.75 72 LEU A O 1
ATOM 578 N N . ALA A 1 73 ? -12.448 21.670 -11.402 1.00 69.81 73 ALA A N 1
ATOM 579 C CA . ALA A 1 73 ? -12.670 23.040 -11.858 1.00 69.81 73 ALA A CA 1
ATOM 580 C C . ALA A 1 73 ? -11.349 23.752 -12.185 1.00 69.81 73 ALA A C 1
ATOM 582 O O . ALA A 1 73 ? -11.304 24.510 -13.154 1.00 69.81 73 ALA A O 1
ATOM 583 N N . GLU A 1 74 ? -10.289 23.480 -11.422 1.00 70.56 74 GLU A N 1
ATOM 584 C CA . GLU A 1 74 ? -8.934 23.983 -11.664 1.00 70.56 74 GLU A CA 1
ATOM 585 C C . GLU A 1 74 ? -8.360 23.383 -12.959 1.00 70.56 74 GLU A C 1
ATOM 587 O O . GLU A 1 74 ? -7.933 24.119 -13.847 1.00 70.56 74 GLU A O 1
ATOM 592 N N . SER A 1 75 ? -8.485 22.063 -13.147 1.00 70.06 75 SER A N 1
ATOM 593 C CA . SER A 1 75 ? -7.973 21.362 -14.335 1.00 70.06 75 SER A CA 1
ATOM 594 C C . SER A 1 75 ? -8.599 21.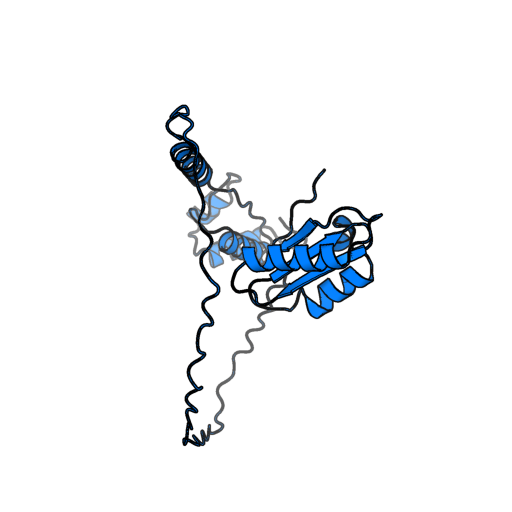838 -15.651 1.00 70.06 75 SER A C 1
ATOM 596 O O . SER A 1 75 ? -7.951 21.756 -16.686 1.00 70.06 75 SER A O 1
ATOM 598 N N . ARG A 1 76 ? -9.833 22.368 -15.652 1.00 70.25 76 ARG A N 1
ATOM 599 C CA . ARG A 1 76 ? -10.457 22.914 -16.876 1.00 70.25 76 ARG A CA 1
ATOM 600 C C . ARG A 1 76 ? -9.927 24.287 -17.286 1.00 70.25 76 ARG A C 1
ATOM 602 O O . ARG A 1 76 ? -10.217 24.725 -18.397 1.00 70.25 76 ARG A O 1
ATOM 609 N N . ARG A 1 77 ? -9.221 25.000 -16.404 1.00 66.88 77 ARG A N 1
ATOM 610 C CA . ARG A 1 77 ? -8.704 26.341 -16.712 1.00 66.88 77 ARG A CA 1
ATOM 611 C C . ARG A 1 77 ? -7.398 26.298 -17.503 1.00 66.88 77 ARG A C 1
ATOM 613 O O . ARG A 1 77 ? -7.156 27.231 -18.260 1.00 66.88 77 ARG A O 1
ATOM 620 N N . ASP A 1 78 ? -6.621 25.223 -17.385 1.00 58.25 78 ASP A N 1
ATOM 621 C CA . ASP A 1 78 ? -5.334 25.079 -18.083 1.00 58.25 78 ASP A CA 1
ATOM 622 C C . ASP A 1 78 ? -5.481 24.613 -19.547 1.00 58.25 78 ASP A C 1
ATOM 624 O O . ASP A 1 78 ? -4.692 24.996 -20.404 1.00 58.25 78 ASP A O 1
ATOM 628 N N . ASP A 1 79 ? -6.557 23.894 -19.891 1.00 58.62 79 ASP A N 1
ATOM 629 C CA . ASP A 1 79 ? -6.809 23.422 -21.268 1.00 58.62 79 ASP A CA 1
ATOM 630 C C . ASP A 1 79 ? -7.418 24.483 -22.207 1.00 58.62 79 ASP A C 1
ATOM 632 O O . ASP A 1 79 ? -7.743 24.196 -23.363 1.00 58.62 79 ASP A O 1
ATOM 636 N N . SER A 1 80 ? -7.555 25.738 -21.766 1.00 56.66 80 SER A N 1
ATOM 637 C CA . SER A 1 80 ? -7.883 26.850 -22.670 1.00 56.66 80 SER A CA 1
ATOM 638 C C . SER A 1 80 ? -6.636 27.304 -23.429 1.00 56.66 80 SER A C 1
ATOM 640 O O . SER A 1 80 ? -6.161 28.429 -23.278 1.00 56.66 80 SER A O 1
ATOM 642 N N . VAL A 1 81 ? -6.111 26.417 -24.275 1.00 67.00 81 VAL A N 1
ATOM 643 C CA . VAL A 1 81 ? -5.125 26.772 -25.296 1.00 67.00 81 VAL A CA 1
ATOM 644 C C . VAL A 1 81 ? -5.821 27.687 -26.312 1.00 67.00 81 VAL A C 1
ATOM 646 O O . VAL A 1 81 ? -6.789 27.261 -26.949 1.00 67.00 81 VAL A O 1
ATOM 649 N N . PRO A 1 82 ? -5.366 28.938 -26.508 1.00 61.44 82 PRO A N 1
ATOM 650 C CA . PRO A 1 82 ? -5.851 29.756 -27.605 1.00 61.44 82 PRO A CA 1
ATOM 651 C C . PRO A 1 82 ? -5.444 29.082 -28.916 1.00 61.44 82 PRO A C 1
ATOM 653 O O . PRO A 1 82 ? -4.258 28.958 -29.226 1.00 61.44 82 PRO A O 1
ATOM 656 N N . ALA A 1 83 ? -6.440 28.646 -29.684 1.00 61.78 83 ALA A N 1
ATOM 657 C CA . ALA A 1 83 ? -6.271 28.189 -31.052 1.00 61.78 83 ALA A CA 1
ATOM 658 C C . ALA A 1 83 ? -5.660 29.323 -31.894 1.00 61.78 83 ALA A C 1
ATOM 660 O O . ALA A 1 83 ? -6.361 30.197 -32.397 1.00 61.78 83 ALA A O 1
ATOM 661 N N . SER A 1 84 ? -4.333 29.323 -32.009 1.00 61.94 84 SER A N 1
ATOM 662 C CA . SER A 1 84 ? -3.602 30.062 -33.032 1.00 61.94 84 SER A CA 1
ATOM 663 C C . SER A 1 84 ? -3.187 29.072 -34.112 1.00 61.94 84 SER A C 1
ATOM 665 O O . SER A 1 84 ? -2.311 28.233 -33.908 1.00 61.94 84 SER A O 1
ATOM 667 N N . GLU A 1 85 ? -3.883 29.159 -35.241 1.00 65.88 85 GLU A N 1
ATOM 668 C CA . GLU A 1 85 ? -3.562 28.501 -36.509 1.00 65.88 85 GLU A CA 1
ATOM 669 C C . GLU A 1 85 ? -2.170 28.915 -37.055 1.00 65.88 85 GLU A C 1
ATOM 671 O O . GLU A 1 85 ? -1.596 29.916 -36.613 1.00 65.88 85 GLU A O 1
ATOM 676 N N . PRO A 1 86 ? -1.602 28.149 -38.010 1.00 70.06 86 PRO A N 1
ATOM 677 C CA . PRO A 1 86 ? -0.180 28.127 -38.323 1.00 70.06 86 PRO A CA 1
ATOM 678 C C . PRO A 1 86 ? 0.220 29.128 -39.413 1.00 70.06 86 PRO A C 1
ATOM 680 O O . PRO A 1 86 ? -0.540 29.432 -40.329 1.00 70.06 86 PRO A O 1
ATOM 683 N N . ALA A 1 87 ? 1.495 29.521 -39.407 1.00 58.62 87 ALA A N 1
ATOM 684 C CA . ALA A 1 87 ? 2.167 30.005 -40.609 1.00 58.62 87 ALA A CA 1
ATOM 685 C C . ALA A 1 87 ? 3.550 29.342 -40.744 1.00 58.62 87 ALA A C 1
ATOM 687 O O . ALA A 1 87 ? 4.319 29.327 -39.779 1.00 58.62 87 ALA A O 1
ATOM 688 N N . PRO A 1 88 ? 3.896 28.796 -41.925 1.00 70.88 88 PRO A N 1
ATOM 689 C CA . PRO A 1 88 ? 5.178 28.160 -42.160 1.00 70.88 88 PRO A CA 1
ATOM 690 C C . PRO A 1 88 ? 6.214 29.224 -42.516 1.00 70.88 88 PRO A C 1
ATOM 692 O O . PRO A 1 88 ? 5.969 30.085 -43.362 1.00 70.88 88 PRO A O 1
ATOM 695 N N . ARG A 1 89 ? 7.420 29.128 -41.955 1.00 51.75 89 ARG A N 1
ATOM 696 C CA . ARG A 1 89 ? 8.593 29.715 -42.604 1.00 51.75 89 ARG A CA 1
ATOM 697 C C . ARG A 1 89 ? 9.833 28.879 -42.365 1.00 51.75 89 ARG A C 1
ATOM 699 O O . ARG A 1 89 ? 10.283 28.661 -41.247 1.00 51.75 89 ARG A O 1
ATOM 706 N N . ALA A 1 90 ? 10.324 28.404 -43.498 1.00 53.16 90 ALA A N 1
ATOM 707 C CA . ALA A 1 90 ? 11.586 27.743 -43.687 1.00 53.16 90 ALA A CA 1
ATOM 708 C C . ALA A 1 90 ? 12.765 28.579 -43.174 1.00 53.16 90 ALA A C 1
ATOM 710 O O . ALA A 1 90 ? 12.720 29.809 -43.180 1.00 53.16 90 ALA A O 1
ATOM 711 N N . ALA A 1 91 ? 13.842 27.845 -42.904 1.00 49.84 91 ALA A N 1
ATOM 712 C CA . ALA A 1 91 ? 15.219 28.135 -43.291 1.00 49.84 91 ALA A CA 1
ATOM 713 C C . ALA A 1 91 ? 16.220 28.112 -42.130 1.00 49.84 91 ALA A C 1
ATOM 715 O O . ALA A 1 91 ? 16.200 28.930 -41.220 1.00 49.84 91 ALA A O 1
ATOM 716 N N . ALA A 1 92 ? 17.190 27.222 -42.344 1.00 49.34 92 ALA A N 1
ATOM 717 C CA . ALA A 1 92 ? 18.611 27.436 -42.118 1.00 49.34 92 ALA A CA 1
ATOM 718 C C . ALA A 1 92 ? 19.148 27.289 -40.686 1.00 49.34 92 ALA A C 1
ATOM 720 O O . ALA A 1 92 ? 19.157 28.204 -39.875 1.00 49.34 92 ALA A O 1
ATOM 721 N N . ALA A 1 93 ? 19.741 26.110 -40.484 1.00 52.84 93 ALA A N 1
ATOM 722 C CA . ALA A 1 93 ? 21.163 25.944 -40.197 1.00 52.84 93 ALA A CA 1
ATOM 723 C C . ALA A 1 93 ? 21.800 26.901 -39.175 1.00 52.84 93 ALA A C 1
ATOM 725 O O . ALA A 1 93 ? 22.055 28.066 -39.468 1.00 52.84 93 ALA A O 1
ATOM 726 N N . LYS A 1 94 ? 22.315 26.315 -38.090 1.00 44.50 94 LYS A N 1
ATOM 727 C CA . LYS A 1 94 ? 23.769 26.253 -37.878 1.00 44.50 94 LYS A CA 1
ATOM 728 C C . LYS A 1 94 ? 24.126 25.284 -36.758 1.00 44.50 94 LYS A C 1
ATOM 730 O O . LYS A 1 94 ? 23.612 25.358 -35.649 1.00 44.50 94 LYS A O 1
ATOM 735 N N . ALA A 1 95 ? 25.057 24.401 -37.097 1.00 53.66 95 ALA A N 1
ATOM 736 C CA . ALA A 1 95 ? 25.915 23.709 -36.160 1.00 53.66 95 ALA A CA 1
ATOM 737 C C . ALA A 1 95 ? 26.637 24.719 -35.251 1.00 53.66 95 ALA A C 1
ATOM 739 O O . ALA A 1 95 ? 27.162 25.721 -35.733 1.00 53.66 95 ALA A O 1
ATOM 740 N N . SER A 1 96 ? 26.688 24.426 -33.956 1.00 53.09 96 SER A N 1
ATOM 741 C CA . SER A 1 96 ? 27.695 24.947 -33.030 1.00 53.09 96 SER A CA 1
ATOM 742 C C . SER A 1 96 ? 27.708 23.995 -31.836 1.00 53.09 96 SER A C 1
ATOM 744 O O . SER A 1 96 ? 26.722 23.860 -31.126 1.00 53.09 96 SER A O 1
ATOM 746 N N . ALA A 1 97 ? 28.659 23.070 -31.815 1.00 48.91 97 ALA A N 1
ATOM 747 C CA . ALA A 1 97 ? 29.976 23.247 -31.208 1.00 48.91 97 ALA A CA 1
ATOM 748 C C . ALA A 1 97 ? 29.958 22.715 -29.771 1.00 48.91 97 ALA A C 1
ATOM 750 O O . ALA A 1 97 ? 29.449 23.329 -28.838 1.00 48.91 97 ALA A O 1
ATOM 751 N N . SER A 1 98 ? 30.534 21.522 -29.660 1.00 50.47 98 SER A N 1
ATOM 752 C CA . SER A 1 98 ? 30.922 20.848 -28.433 1.00 50.47 98 SER A CA 1
ATOM 753 C C . SER A 1 98 ? 31.778 21.788 -27.579 1.00 50.47 98 SER A C 1
ATOM 755 O O . SER A 1 98 ? 32.926 22.078 -27.918 1.00 50.47 98 SER A O 1
ATOM 757 N N . ALA A 1 99 ? 31.214 22.299 -26.487 1.00 54.56 99 ALA A N 1
ATOM 758 C CA . ALA A 1 99 ? 31.967 23.005 -25.466 1.00 54.56 99 ALA A CA 1
ATOM 759 C C . ALA A 1 99 ? 32.390 21.988 -24.401 1.00 54.56 99 ALA A C 1
ATOM 761 O O . ALA A 1 99 ? 31.614 21.631 -23.516 1.00 54.56 99 ALA A O 1
ATOM 762 N N . SER A 1 100 ? 33.639 21.524 -24.504 1.00 51.75 100 SER A N 1
ATOM 763 C CA . SER A 1 100 ? 34.362 20.870 -23.413 1.00 51.75 100 SER A CA 1
ATOM 764 C C . SER A 1 100 ? 34.338 21.776 -22.184 1.00 51.75 100 SER A C 1
ATOM 766 O O . SER A 1 100 ? 35.129 22.714 -22.064 1.00 51.75 100 SER A O 1
ATOM 768 N N . ALA A 1 101 ? 33.421 21.497 -21.261 1.00 56.19 101 ALA A N 1
ATOM 769 C CA . ALA A 1 101 ? 33.416 22.111 -19.949 1.00 56.19 101 ALA A CA 1
ATOM 770 C C . ALA A 1 101 ? 34.645 21.611 -19.180 1.00 56.19 101 ALA A C 1
ATOM 772 O O . ALA A 1 101 ? 34.760 20.446 -18.800 1.00 56.19 101 ALA A O 1
ATOM 773 N N . LYS A 1 102 ? 35.596 22.524 -18.993 1.00 49.59 102 LYS A N 1
ATOM 774 C CA . LYS A 1 102 ? 36.792 22.365 -18.172 1.00 49.59 102 LYS A CA 1
ATOM 775 C C . LYS A 1 102 ? 36.339 22.147 -16.723 1.00 49.59 102 LYS A C 1
ATOM 777 O O . LYS A 1 102 ? 35.902 23.085 -16.062 1.00 49.59 102 LYS A O 1
ATOM 782 N N . VAL A 1 103 ? 36.397 20.901 -16.259 1.00 62.09 103 VAL A N 1
ATOM 783 C CA . VAL A 1 103 ? 36.118 20.514 -14.869 1.00 62.09 103 VAL A CA 1
ATOM 784 C C . VAL A 1 103 ? 37.097 21.262 -13.948 1.00 62.09 103 VAL A C 1
ATOM 786 O O . VAL A 1 103 ? 38.308 21.085 -14.104 1.00 62.09 103 VAL A O 1
ATOM 789 N N . PRO A 1 104 ? 36.638 22.117 -13.014 1.00 66.94 104 PRO A N 1
ATOM 790 C CA . PRO A 1 104 ? 37.529 22.738 -12.042 1.00 66.94 104 PRO A CA 1
ATOM 791 C C . PRO A 1 104 ? 38.046 21.687 -11.042 1.00 66.94 104 PRO A C 1
ATOM 793 O O . PRO A 1 104 ? 37.329 20.736 -10.714 1.00 66.94 104 PRO A O 1
ATOM 796 N N . PRO A 1 105 ? 39.284 21.833 -10.536 1.00 62.19 105 PRO A N 1
ATOM 797 C CA . PRO A 1 105 ? 39.857 20.892 -9.584 1.00 62.19 105 PRO A CA 1
ATOM 798 C C . PRO A 1 105 ? 39.044 20.861 -8.285 1.00 62.19 105 PRO A C 1
ATOM 800 O O . PRO A 1 105 ? 38.726 21.895 -7.694 1.00 62.19 105 PRO A O 1
ATOM 803 N N . ARG A 1 106 ? 38.726 19.638 -7.843 1.00 58.06 106 ARG A N 1
ATOM 804 C CA . ARG A 1 106 ? 38.110 19.328 -6.548 1.00 58.06 106 ARG A CA 1
ATOM 805 C C . ARG A 1 106 ? 38.891 20.013 -5.422 1.00 58.06 106 ARG A C 1
ATOM 807 O O . ARG A 1 106 ? 40.053 19.690 -5.190 1.00 58.06 106 ARG A O 1
ATOM 814 N N . ARG A 1 107 ? 38.238 20.923 -4.695 1.00 64.12 107 ARG A N 1
ATOM 815 C CA . ARG A 1 107 ? 38.727 21.409 -3.400 1.00 64.12 107 ARG A CA 1
ATOM 816 C C . ARG A 1 107 ? 38.598 20.285 -2.375 1.00 64.12 107 ARG A C 1
ATOM 818 O O . ARG A 1 107 ? 37.494 19.912 -1.991 1.00 64.12 107 ARG A O 1
ATOM 825 N N . THR A 1 108 ? 39.735 19.759 -1.942 1.00 49.03 108 THR A N 1
ATOM 826 C CA . THR A 1 108 ? 39.859 18.887 -0.774 1.00 49.03 108 THR A CA 1
ATOM 827 C C . THR A 1 108 ? 39.553 19.716 0.471 1.00 49.03 108 THR A C 1
ATOM 829 O O . THR A 1 108 ? 40.331 20.596 0.834 1.00 49.03 108 THR A O 1
ATOM 832 N N . VAL A 1 109 ? 38.413 19.475 1.115 1.00 49.19 109 VAL A N 1
ATOM 833 C CA . VAL A 1 109 ? 38.148 20.009 2.455 1.00 49.19 109 VAL A CA 1
ATOM 834 C C . VAL A 1 109 ? 38.684 18.989 3.450 1.00 49.19 109 VAL A C 1
ATOM 836 O O . VAL A 1 109 ? 38.117 17.913 3.621 1.00 49.19 109 VAL A O 1
ATOM 839 N N . VAL A 1 110 ? 39.812 19.317 4.075 1.00 46.88 110 VAL A N 1
ATOM 840 C CA . VAL A 1 110 ? 40.329 18.599 5.241 1.00 46.88 110 VAL A CA 1
ATOM 841 C C . VAL A 1 110 ? 39.501 19.067 6.436 1.00 46.88 110 VAL A C 1
ATOM 843 O O . VAL A 1 110 ? 39.744 20.144 6.975 1.00 46.88 110 VAL A O 1
ATOM 846 N N . ILE A 1 111 ? 38.481 18.297 6.822 1.00 50.28 111 ILE A N 1
ATOM 847 C CA . ILE A 1 111 ? 37.779 18.515 8.091 1.00 50.28 111 ILE A CA 1
ATOM 848 C C . ILE A 1 111 ? 38.635 17.870 9.178 1.00 50.28 111 ILE A C 1
ATOM 850 O O . ILE A 1 111 ? 38.555 16.671 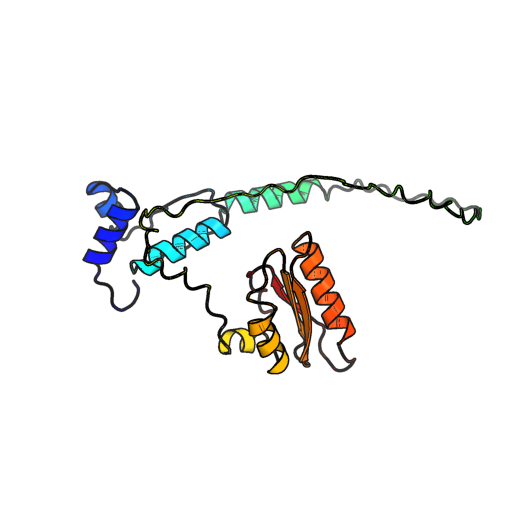9.437 1.00 50.28 111 ILE A O 1
ATOM 854 N N . ALA A 1 112 ? 39.515 18.677 9.764 1.00 46.19 112 ALA A N 1
ATOM 855 C CA . ALA A 1 112 ? 40.214 18.348 10.991 1.00 46.19 112 ALA A CA 1
ATOM 856 C C . ALA A 1 112 ? 39.329 18.720 12.188 1.00 46.19 112 ALA A C 1
ATOM 858 O O . ALA A 1 112 ? 38.920 19.869 12.321 1.00 46.19 112 ALA A O 1
ATOM 859 N N . GLY A 1 113 ? 39.106 17.752 13.077 1.00 37.81 113 GLY A N 1
ATOM 860 C CA . GLY A 1 113 ? 38.743 18.004 14.470 1.00 37.81 113 GLY A CA 1
ATOM 861 C C . GLY A 1 113 ? 37.247 18.072 14.776 1.00 37.81 113 GLY A C 1
ATOM 862 O O . GLY A 1 113 ? 36.580 19.057 14.497 1.00 37.81 113 GLY A O 1
ATOM 863 N N . ALA A 1 114 ? 36.747 17.055 15.472 1.00 42.88 114 ALA A N 1
ATOM 864 C CA . ALA A 1 114 ? 36.536 17.155 16.917 1.00 42.88 114 ALA A CA 1
ATOM 865 C C . ALA A 1 114 ? 36.077 15.788 17.440 1.00 42.88 114 ALA A C 1
ATOM 867 O O . ALA A 1 114 ? 34.977 15.323 17.152 1.00 42.88 114 ALA A O 1
ATOM 868 N N . ALA A 1 115 ? 36.942 15.141 18.218 1.00 45.66 115 ALA A N 1
ATOM 869 C CA . ALA A 1 115 ? 36.549 14.035 19.071 1.00 45.66 115 ALA A CA 1
ATOM 870 C C . ALA A 1 115 ? 35.674 14.599 20.199 1.00 45.66 115 ALA A C 1
ATOM 872 O O . ALA A 1 115 ? 36.184 15.173 21.159 1.00 45.66 115 ALA A O 1
ATOM 873 N N . ALA A 1 116 ? 34.357 14.461 20.073 1.00 39.56 116 ALA A N 1
ATOM 874 C CA . ALA A 1 116 ? 33.444 14.640 21.189 1.00 39.56 116 ALA A CA 1
ATOM 875 C C . ALA A 1 116 ? 33.258 13.281 21.872 1.00 39.56 116 ALA A C 1
ATOM 877 O O . ALA A 1 116 ? 32.487 12.432 21.428 1.00 39.56 116 ALA A O 1
ATOM 878 N N . VAL A 1 117 ? 34.006 13.078 22.955 1.00 41.97 117 VAL A N 1
ATOM 879 C CA . VAL A 1 117 ? 33.716 12.048 23.952 1.00 41.97 117 VAL A CA 1
ATOM 880 C C . VAL A 1 117 ? 32.427 12.460 24.656 1.00 41.97 117 VAL A C 1
ATOM 882 O O . VAL A 1 117 ? 32.436 13.344 25.509 1.00 41.97 117 VAL A O 1
ATOM 885 N N . VAL A 1 118 ? 31.308 11.836 24.293 1.00 40.38 118 VAL A N 1
ATOM 886 C CA . VAL A 1 118 ? 30.081 11.896 25.094 1.00 40.38 118 VAL A CA 1
ATOM 887 C C . VAL A 1 118 ? 30.084 10.692 26.027 1.00 40.38 118 VAL A C 1
ATOM 889 O O . VAL A 1 118 ? 29.667 9.592 25.675 1.00 40.38 118 VAL A O 1
ATOM 892 N N . LEU A 1 119 ? 30.591 10.924 27.235 1.00 44.00 119 LEU A N 1
ATOM 893 C CA . LEU A 1 119 ? 30.296 10.113 28.410 1.00 44.00 119 LEU A CA 1
ATOM 894 C C . LEU A 1 119 ? 28.835 10.371 28.803 1.00 44.00 119 LEU A C 1
ATOM 896 O O . LEU A 1 119 ? 28.534 11.367 29.458 1.00 44.00 119 LEU A O 1
ATOM 900 N N . ALA A 1 120 ? 27.927 9.484 28.400 1.00 40.00 120 ALA A N 1
ATOM 901 C CA . ALA A 1 120 ? 26.585 9.424 28.968 1.00 40.00 120 ALA A CA 1
ATOM 902 C C . ALA A 1 120 ? 26.578 8.398 30.108 1.00 40.00 120 ALA A C 1
ATOM 904 O O . ALA A 1 120 ? 26.660 7.188 29.900 1.00 40.00 120 ALA A O 1
ATOM 905 N N . VAL A 1 121 ? 26.537 8.936 31.323 1.00 40.25 121 VAL A N 1
ATOM 906 C CA . VAL A 1 121 ? 26.422 8.237 32.602 1.00 40.25 121 VAL A CA 1
ATOM 907 C C . VAL A 1 121 ? 25.093 7.479 32.676 1.00 40.25 121 VAL A C 1
ATOM 909 O O . VAL A 1 121 ? 24.033 8.020 32.368 1.00 40.25 121 VAL A O 1
ATOM 912 N N . LEU A 1 122 ? 25.166 6.226 33.127 1.00 53.34 122 LEU A N 1
ATOM 913 C CA . LEU A 1 122 ? 24.029 5.401 33.528 1.00 53.34 122 LEU A CA 1
ATOM 914 C C . LEU A 1 122 ? 23.305 6.035 34.726 1.00 53.34 122 LEU A C 1
ATOM 916 O O . LEU A 1 122 ? 23.893 6.166 35.797 1.00 53.34 122 LEU A O 1
ATOM 920 N N . ALA A 1 123 ? 22.017 6.336 34.585 1.00 41.44 123 ALA A N 1
ATOM 921 C CA . ALA A 1 123 ? 21.103 6.436 35.719 1.00 41.44 123 ALA A CA 1
ATOM 922 C C . ALA A 1 123 ? 19.681 6.105 35.259 1.00 41.44 123 ALA A C 1
ATOM 924 O O . ALA A 1 123 ? 19.196 6.619 34.252 1.00 41.44 123 ALA A O 1
ATOM 925 N N . GLY A 1 124 ? 19.047 5.192 35.989 1.00 40.22 124 GLY A N 1
ATOM 926 C CA . GLY A 1 124 ? 17.730 4.666 35.687 1.00 40.22 124 GLY A CA 1
ATOM 927 C C . GLY A 1 124 ? 16.654 5.743 35.595 1.00 40.22 124 GLY A C 1
ATOM 928 O O . GLY A 1 124 ? 16.480 6.568 36.483 1.00 40.22 124 GLY A O 1
ATOM 929 N N . ALA A 1 125 ? 15.873 5.651 34.534 1.00 43.34 125 ALA A N 1
ATOM 930 C CA . ALA A 1 125 ? 14.494 6.088 34.487 1.00 43.34 125 ALA A CA 1
ATOM 931 C C . ALA A 1 125 ? 13.820 5.122 33.522 1.00 43.34 125 ALA A C 1
ATOM 933 O O . ALA A 1 125 ? 14.288 4.952 32.396 1.00 43.34 125 ALA A O 1
ATOM 934 N N . GLY A 1 126 ? 12.802 4.416 34.013 1.00 38.12 126 GLY A N 1
ATOM 935 C CA . GLY A 1 126 ? 12.071 3.410 33.263 1.00 38.12 126 GLY A CA 1
ATOM 936 C C . GLY A 1 126 ? 11.703 3.945 31.890 1.00 38.12 126 GLY A C 1
ATOM 937 O O . GLY A 1 126 ? 10.890 4.860 31.760 1.00 38.12 126 GLY A O 1
ATOM 938 N N . TRP A 1 127 ? 12.313 3.359 30.865 1.00 45.31 127 TRP A N 1
ATOM 939 C CA . TRP A 1 127 ? 11.769 3.447 29.530 1.00 45.31 127 TRP A CA 1
ATOM 940 C C . TRP A 1 127 ? 10.441 2.746 29.655 1.00 45.31 127 TRP A C 1
ATOM 942 O O . TRP A 1 127 ? 10.382 1.539 29.884 1.00 45.31 127 TRP A O 1
ATOM 952 N N . TYR A 1 128 ? 9.389 3.550 29.640 1.00 46.97 128 TYR A N 1
ATOM 953 C CA . TYR A 1 128 ? 8.042 3.093 29.437 1.00 46.97 128 TYR A CA 1
ATOM 954 C C . TYR A 1 128 ? 8.081 2.079 28.295 1.00 46.97 128 TYR A C 1
ATOM 956 O O . TYR A 1 128 ? 8.100 2.438 27.119 1.00 46.97 128 TYR A O 1
ATOM 964 N N . VAL A 1 129 ? 8.068 0.798 28.661 1.00 40.69 129 VAL A N 1
ATOM 965 C CA . VAL A 1 129 ? 7.527 -0.271 27.840 1.00 40.69 129 VAL A CA 1
ATOM 966 C C . VAL A 1 129 ? 6.034 0.027 27.799 1.00 40.69 129 VAL A C 1
ATOM 968 O O . VAL A 1 129 ? 5.214 -0.614 28.448 1.00 40.69 129 VAL A O 1
ATOM 971 N N . TRP A 1 130 ? 5.664 1.086 27.077 1.00 46.84 130 TRP A N 1
ATOM 972 C CA . TRP A 1 130 ? 4.372 1.099 26.438 1.00 46.84 130 TRP A CA 1
ATOM 973 C C . TRP A 1 130 ? 4.405 -0.150 25.576 1.00 46.84 130 TRP A C 1
ATOM 975 O O . TRP A 1 130 ? 5.158 -0.219 24.605 1.00 46.84 130 TRP A O 1
ATOM 985 N N . GLY A 1 131 ? 3.628 -1.152 25.985 1.00 39.84 131 GLY A N 1
ATOM 986 C CA . GLY A 1 131 ? 3.201 -2.273 25.161 1.00 39.84 131 GLY A CA 1
ATOM 987 C C . GLY A 1 131 ? 2.380 -1.759 23.982 1.00 39.84 131 GLY A C 1
ATOM 988 O O . GLY A 1 131 ? 1.218 -2.112 23.807 1.00 39.84 131 GLY A O 1
ATOM 989 N N . GLY A 1 132 ? 2.981 -0.874 23.187 1.00 42.03 132 GLY A N 1
ATOM 990 C CA . GLY A 1 132 ? 2.579 -0.555 21.847 1.00 42.03 132 GLY A CA 1
ATOM 991 C C . GLY A 1 132 ? 2.854 -1.808 21.056 1.00 42.03 132 GLY A C 1
ATOM 992 O O . GLY A 1 132 ? 3.943 -1.976 20.517 1.00 42.03 132 GLY A O 1
ATOM 993 N N . GLY A 1 133 ? 1.857 -2.695 21.005 1.00 42.59 133 GLY A N 1
ATOM 994 C CA . GLY A 1 133 ? 1.720 -3.561 19.851 1.00 42.59 133 GLY A CA 1
ATOM 995 C C . GLY A 1 133 ? 1.898 -2.644 18.654 1.00 42.59 133 GLY A C 1
ATOM 996 O O . GLY A 1 133 ? 1.083 -1.732 18.460 1.00 42.59 133 GLY A O 1
ATOM 997 N N . SER A 1 134 ? 3.040 -2.786 17.970 1.00 46.66 134 SER A N 1
ATOM 998 C CA . SER A 1 134 ? 3.340 -2.036 16.762 1.00 46.66 134 SER A CA 1
ATOM 999 C C . SER A 1 134 ? 2.062 -2.066 15.939 1.00 46.66 134 SER A C 1
ATOM 1001 O O . SER A 1 134 ? 1.486 -3.156 15.828 1.00 46.66 134 SER A O 1
ATOM 1003 N N . PRO A 1 135 ? 1.539 -0.912 15.471 1.00 48.94 135 PRO A N 1
ATOM 1004 C CA . PRO A 1 135 ? 0.370 -0.926 14.608 1.00 48.94 135 PRO A CA 1
ATOM 1005 C C . PRO A 1 135 ? 0.664 -1.981 13.560 1.00 48.94 135 PRO A C 1
ATOM 1007 O O . PRO A 1 135 ? 1.704 -1.900 12.906 1.00 48.94 135 PRO A O 1
ATOM 1010 N N . VAL A 1 136 ? -0.147 -3.040 13.553 1.00 51.25 136 VAL A N 1
ATOM 1011 C CA . VAL A 1 136 ? 0.084 -4.191 12.696 1.00 51.25 136 VAL A CA 1
ATOM 1012 C C . VAL A 1 136 ? 0.061 -3.608 11.298 1.00 51.25 136 VAL A C 1
ATOM 1014 O O . VAL A 1 136 ? -1.004 -3.223 10.817 1.00 51.25 136 VAL A O 1
ATOM 1017 N N . ALA A 1 137 ? 1.246 -3.410 10.712 1.00 56.41 137 ALA A N 1
ATOM 1018 C CA . ALA A 1 137 ? 1.355 -2.913 9.358 1.00 56.41 137 ALA A CA 1
ATOM 1019 C C . ALA A 1 137 ? 0.459 -3.831 8.524 1.00 56.41 137 ALA A C 1
ATOM 1021 O O . ALA A 1 137 ? 0.494 -5.044 8.770 1.00 56.41 137 ALA A O 1
ATOM 1022 N N . PRO A 1 138 ? -0.400 -3.285 7.644 1.00 62.62 138 PRO A N 1
ATOM 1023 C CA . PRO A 1 138 ? -1.350 -4.091 6.891 1.00 62.62 138 PRO A CA 1
ATOM 1024 C C . PRO A 1 138 ? -0.599 -5.284 6.311 1.00 62.62 138 PRO A C 1
ATOM 1026 O O . PRO A 1 138 ? 0.370 -5.112 5.571 1.00 62.62 138 PRO A O 1
ATOM 1029 N N . GLN A 1 139 ? -0.968 -6.479 6.775 1.00 73.12 139 GLN A N 1
ATOM 1030 C CA . GLN A 1 139 ? -0.164 -7.668 6.543 1.00 73.12 139 GLN A CA 1
ATOM 1031 C C . GLN A 1 139 ? -0.119 -7.924 5.039 1.00 73.12 139 GLN A C 1
ATOM 1033 O O . GLN A 1 139 ? -1.158 -7.998 4.378 1.00 73.12 139 GLN A O 1
ATOM 1038 N N . VAL A 1 140 ? 1.087 -8.042 4.486 1.00 87.38 140 VAL A N 1
ATOM 1039 C CA . VAL A 1 140 ? 1.267 -8.459 3.096 1.00 87.38 140 VAL A CA 1
ATOM 1040 C C . VAL A 1 140 ? 1.012 -9.958 3.044 1.00 87.38 140 VAL A C 1
ATOM 1042 O O . VAL A 1 140 ? 1.895 -10.757 3.350 1.00 87.38 140 VAL A O 1
ATOM 1045 N N . THR A 1 141 ? -0.214 -10.343 2.701 1.00 89.38 141 THR A N 1
ATOM 1046 C CA . THR A 1 141 ? -0.583 -11.753 2.555 1.00 89.38 141 THR A CA 1
ATOM 1047 C C . THR A 1 141 ? -0.209 -12.273 1.170 1.00 89.38 141 THR A C 1
ATOM 1049 O O . THR A 1 141 ? -0.249 -11.539 0.177 1.00 89.38 141 THR A O 1
ATOM 1052 N N . ASP A 1 142 ? 0.122 -13.563 1.085 1.00 87.94 142 ASP A N 1
ATOM 1053 C CA . ASP A 1 142 ? 0.388 -14.224 -0.199 1.00 87.94 142 ASP A CA 1
ATOM 1054 C C . ASP A 1 142 ? -0.835 -14.188 -1.126 1.00 87.94 142 ASP A C 1
ATOM 1056 O O . ASP A 1 142 ? -0.684 -14.083 -2.342 1.00 87.94 142 ASP A O 1
ATOM 1060 N N . GLU A 1 143 ? -2.040 -14.196 -0.554 1.00 89.00 143 GLU A N 1
ATOM 1061 C CA . GLU A 1 143 ? -3.298 -14.045 -1.286 1.00 89.00 143 GLU A CA 1
ATOM 1062 C C . GLU A 1 143 ? -3.381 -12.684 -1.986 1.00 89.00 143 GLU A C 1
ATOM 1064 O O . GLU A 1 143 ? -3.641 -12.617 -3.188 1.00 89.00 143 GLU A O 1
ATOM 1069 N N . ARG A 1 144 ? -3.042 -11.595 -1.278 1.00 90.31 144 ARG A N 1
ATOM 1070 C CA . ARG A 1 144 ? -3.012 -10.251 -1.866 1.00 90.31 144 ARG A CA 1
ATOM 1071 C C . ARG A 1 144 ? -1.979 -10.148 -2.983 1.00 90.31 144 ARG A C 1
ATOM 1073 O O . ARG A 1 144 ? -2.286 -9.604 -4.036 1.00 90.31 144 ARG A O 1
ATOM 1080 N N . LEU A 1 145 ? -0.773 -10.682 -2.787 1.00 93.44 145 LEU A N 1
ATOM 1081 C CA . LEU A 1 145 ? 0.257 -10.695 -3.835 1.00 93.44 145 LEU A CA 1
ATOM 1082 C C . LEU A 1 145 ? -0.144 -11.570 -5.036 1.00 93.44 145 LEU A C 1
ATOM 1084 O O . LEU A 1 145 ? 0.248 -11.284 -6.170 1.00 93.44 145 LEU A O 1
ATOM 1088 N N . GLY A 1 146 ? -0.946 -12.611 -4.796 1.00 92.94 146 GLY A N 1
ATOM 1089 C CA . GLY A 1 146 ? -1.526 -13.471 -5.821 1.00 92.94 146 GLY A CA 1
ATOM 1090 C C . GLY A 1 146 ? -2.462 -12.726 -6.771 1.00 92.94 146 GLY A C 1
ATOM 1091 O O . GLY A 1 146 ? -2.369 -12.934 -7.978 1.00 92.94 146 GLY A O 1
ATOM 1092 N N . VAL A 1 147 ? -3.275 -11.795 -6.260 1.00 93.06 147 VAL A N 1
ATOM 1093 C CA . VAL A 1 147 ? -4.176 -10.949 -7.073 1.00 93.06 147 VAL A CA 1
ATOM 1094 C C . VAL A 1 147 ? -3.406 -10.127 -8.115 1.00 93.06 147 VAL A C 1
ATOM 1096 O O . VAL A 1 147 ? -3.878 -9.925 -9.229 1.00 93.06 147 VAL A O 1
ATOM 1099 N N . TYR A 1 148 ? -2.180 -9.708 -7.796 1.00 93.44 148 TYR A N 1
ATOM 1100 C CA . TYR A 1 148 ? -1.317 -8.972 -8.724 1.00 93.44 148 TYR A CA 1
ATOM 1101 C C . TYR A 1 148 ? -0.512 -9.871 -9.668 1.00 93.44 148 TYR A C 1
ATOM 1103 O O . TYR A 1 148 ? 0.239 -9.348 -10.493 1.00 93.44 148 TYR A O 1
ATOM 1111 N N . GLY A 1 149 ? -0.660 -11.196 -9.589 1.00 93.94 149 GLY A N 1
ATOM 1112 C CA . GLY A 1 149 ? 0.037 -12.144 -10.457 1.00 93.94 149 GLY A CA 1
ATOM 1113 C C . GLY A 1 149 ? 1.546 -12.209 -10.219 1.00 93.94 149 GLY A C 1
ATOM 1114 O O . GLY A 1 149 ? 2.285 -12.540 -11.141 1.00 93.94 149 GLY A O 1
ATOM 1115 N N . LEU A 1 150 ? 2.026 -11.880 -9.011 1.00 95.56 150 LEU A N 1
ATOM 1116 C CA . LEU A 1 150 ? 3.453 -11.996 -8.697 1.00 95.56 150 LEU A CA 1
ATOM 1117 C C . LEU A 1 150 ? 3.861 -13.471 -8.642 1.00 95.56 150 LEU A C 1
ATOM 1119 O O . LEU A 1 150 ? 3.179 -14.292 -8.017 1.00 95.56 150 LEU A O 1
ATOM 1123 N N . THR A 1 151 ? 5.011 -13.780 -9.235 1.00 95.69 151 THR A N 1
ATOM 1124 C CA . THR A 1 151 ? 5.697 -15.075 -9.129 1.00 95.69 151 THR A CA 1
ATOM 1125 C C . THR A 1 151 ? 6.277 -15.289 -7.728 1.00 95.69 151 THR A C 1
ATOM 1127 O O . THR A 1 151 ? 6.385 -14.346 -6.946 1.00 95.69 151 THR A O 1
ATOM 1130 N N . ALA A 1 152 ? 6.665 -16.524 -7.391 1.00 95.50 152 ALA A N 1
ATOM 1131 C CA . ALA A 1 152 ? 7.228 -16.842 -6.074 1.00 95.50 152 ALA A CA 1
ATOM 1132 C C . ALA A 1 152 ? 8.462 -15.983 -5.729 1.00 95.50 152 ALA A C 1
ATOM 1134 O O . ALA A 1 152 ? 8.540 -15.441 -4.626 1.00 95.50 152 ALA A O 1
ATOM 1135 N N . ASP A 1 153 ? 9.366 -15.781 -6.691 1.00 95.88 153 ASP A N 1
ATOM 1136 C CA . ASP A 1 153 ? 10.572 -14.965 -6.506 1.00 95.88 153 ASP A CA 1
ATOM 1137 C C . ASP A 1 153 ? 10.226 -13.495 -6.251 1.00 95.88 153 ASP A C 1
ATOM 1139 O O . ASP A 1 153 ? 10.708 -12.895 -5.288 1.00 95.88 153 ASP A O 1
ATOM 1143 N N . ALA A 1 154 ? 9.309 -12.935 -7.050 1.00 96.94 154 ALA A N 1
ATOM 1144 C CA . ALA A 1 154 ? 8.832 -11.569 -6.870 1.00 96.94 154 ALA A CA 1
ATOM 1145 C C . ALA A 1 154 ? 8.178 -11.374 -5.492 1.00 96.94 154 ALA A C 1
ATOM 1147 O O . ALA A 1 154 ? 8.411 -10.356 -4.844 1.00 96.94 154 ALA A O 1
ATOM 1148 N N . ARG A 1 155 ? 7.397 -12.351 -5.004 1.00 96.56 155 ARG A N 1
ATOM 1149 C CA . ARG A 1 155 ? 6.781 -12.303 -3.661 1.00 96.56 155 ARG A CA 1
ATOM 1150 C C . ARG A 1 155 ? 7.812 -12.351 -2.542 1.00 96.56 155 ARG A C 1
ATOM 1152 O O . ARG A 1 155 ? 7.610 -11.718 -1.506 1.00 96.56 155 ARG A O 1
ATOM 1159 N N . THR A 1 156 ? 8.888 -13.111 -2.722 1.00 96.19 156 THR A N 1
ATOM 1160 C CA . THR A 1 156 ? 9.977 -13.184 -1.744 1.00 96.19 156 THR A CA 1
ATOM 1161 C C . THR A 1 156 ? 10.673 -11.834 -1.629 1.00 96.19 156 THR A C 1
ATOM 1163 O O . THR A 1 156 ? 10.654 -11.260 -0.544 1.00 96.19 156 THR A O 1
ATOM 1166 N N . VAL A 1 157 ? 11.139 -11.264 -2.747 1.00 97.25 157 VAL A N 1
ATOM 1167 C CA . VAL A 1 157 ? 11.793 -9.940 -2.770 1.00 97.25 157 VAL A CA 1
ATOM 1168 C C . VAL A 1 157 ? 10.854 -8.837 -2.281 1.00 97.25 157 VAL A C 1
ATOM 1170 O O . VAL A 1 157 ? 11.264 -7.945 -1.535 1.00 97.25 157 VAL A O 1
ATOM 1173 N N . PHE A 1 158 ? 9.567 -8.907 -2.643 1.00 97.25 158 PHE A N 1
ATOM 1174 C CA . PHE A 1 158 ?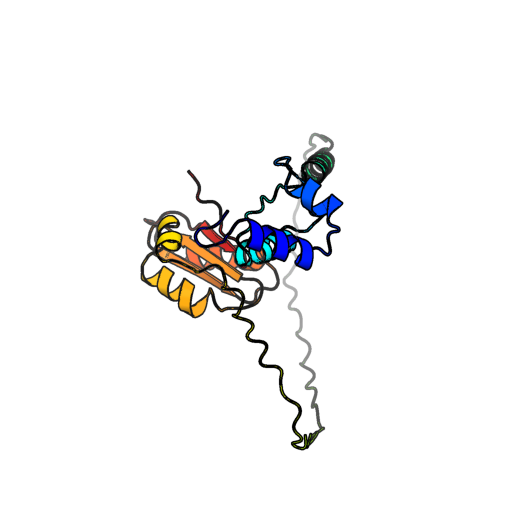 8.575 -7.948 -2.165 1.00 97.25 158 PHE A CA 1
ATOM 1175 C C . PHE A 1 158 ? 8.521 -7.919 -0.632 1.00 97.25 158 PHE A C 1
ATOM 1177 O O . PHE A 1 158 ? 8.485 -6.845 -0.038 1.00 97.25 158 PHE A O 1
ATOM 1184 N N . ARG A 1 159 ? 8.520 -9.089 0.017 1.00 95.44 159 ARG A N 1
ATOM 1185 C CA . ARG A 1 159 ? 8.392 -9.206 1.477 1.00 95.44 159 ARG A CA 1
ATOM 1186 C C . ARG A 1 159 ? 9.696 -8.941 2.219 1.00 95.44 159 ARG A C 1
ATOM 1188 O O . ARG A 1 159 ? 9.651 -8.286 3.256 1.00 95.44 159 ARG A O 1
ATOM 1195 N N . SER A 1 160 ? 10.819 -9.464 1.730 1.00 94.19 160 SER A N 1
ATOM 1196 C CA . SER A 1 160 ? 12.100 -9.378 2.437 1.00 94.19 160 SER A CA 1
ATOM 1197 C C . SER A 1 160 ? 12.787 -8.030 2.257 1.00 94.19 160 SER A C 1
ATOM 1199 O O . SER A 1 160 ? 13.364 -7.523 3.216 1.00 94.19 160 SER A O 1
ATOM 1201 N N . ASP A 1 161 ? 12.690 -7.435 1.065 1.00 96.38 161 ASP A N 1
ATOM 1202 C CA . ASP A 1 161 ? 13.548 -6.308 0.693 1.00 96.38 161 ASP A CA 1
ATOM 1203 C C . ASP A 1 161 ? 12.724 -5.031 0.510 1.00 96.38 161 ASP A C 1
ATOM 1205 O O . ASP A 1 161 ? 13.005 -4.004 1.124 1.00 96.38 161 ASP A O 1
ATOM 1209 N N . TYR A 1 162 ? 11.665 -5.091 -0.302 1.00 96.94 162 TYR A N 1
ATOM 1210 C CA . TYR A 1 162 ? 10.854 -3.916 -0.639 1.00 96.94 162 TYR A CA 1
ATOM 1211 C C . TYR A 1 162 ? 9.960 -3.448 0.518 1.00 96.94 162 TYR A C 1
ATOM 1213 O O . TYR A 1 162 ? 9.931 -2.262 0.859 1.00 96.94 162 TYR A O 1
ATOM 1221 N N . TRP A 1 163 ? 9.201 -4.364 1.124 1.00 95.19 163 TRP A N 1
ATOM 1222 C CA . TRP A 1 163 ? 8.223 -4.026 2.154 1.00 95.19 163 TRP A CA 1
ATOM 1223 C C . TRP A 1 163 ? 8.839 -3.326 3.375 1.00 95.19 163 TRP A C 1
ATOM 1225 O O . TRP A 1 163 ? 8.335 -2.253 3.728 1.00 95.19 163 TRP A O 1
ATOM 1235 N N . PRO A 1 164 ? 9.932 -3.833 3.986 1.00 94.19 164 PRO A N 1
ATOM 1236 C CA . PRO A 1 164 ? 10.544 -3.175 5.139 1.00 94.19 164 PRO A CA 1
ATOM 1237 C C . PRO A 1 164 ? 11.338 -1.914 4.778 1.00 94.19 164 PRO A C 1
ATOM 1239 O O . PRO A 1 164 ? 11.696 -1.156 5.680 1.00 94.19 164 PRO A O 1
ATOM 1242 N N . ALA A 1 165 ? 11.620 -1.657 3.496 1.00 94.19 165 ALA A N 1
ATOM 1243 C CA . ALA A 1 165 ? 12.381 -0.480 3.098 1.00 94.19 165 ALA A CA 1
ATOM 1244 C C . ALA A 1 165 ? 11.640 0.827 3.436 1.00 94.19 165 ALA A C 1
ATOM 1246 O O . ALA A 1 165 ? 10.417 0.921 3.325 1.00 94.19 165 ALA A O 1
ATOM 1247 N N . GLY A 1 166 ? 12.380 1.854 3.852 1.00 90.88 166 GLY A N 1
ATOM 1248 C CA . GLY A 1 166 ? 11.835 3.185 4.133 1.00 90.88 166 GLY A CA 1
ATOM 1249 C C . GLY A 1 166 ? 11.823 4.115 2.915 1.00 90.88 166 GLY A C 1
ATOM 1250 O O . GLY A 1 166 ? 12.334 3.782 1.844 1.00 90.88 166 GLY A O 1
ATOM 1251 N N . GLY A 1 167 ? 11.283 5.319 3.116 1.00 94.56 167 GLY A N 1
ATOM 1252 C CA . GLY A 1 167 ? 11.255 6.384 2.109 1.00 94.56 167 GLY A CA 1
ATOM 1253 C C . GLY A 1 167 ? 10.278 6.131 0.958 1.00 94.56 167 GLY A C 1
ATOM 1254 O O . GLY A 1 167 ? 9.458 5.213 1.013 1.00 94.56 167 GLY A O 1
ATOM 1255 N N . ASN A 1 168 ? 10.382 6.958 -0.088 1.00 97.19 168 ASN A N 1
ATOM 1256 C CA . ASN A 1 168 ? 9.581 6.796 -1.300 1.00 97.19 168 ASN A CA 1
ATOM 1257 C C . ASN A 1 168 ? 10.052 5.546 -2.039 1.00 97.19 168 ASN A C 1
ATOM 1259 O O . ASN A 1 168 ? 11.248 5.386 -2.322 1.00 97.19 168 ASN A O 1
ATOM 1263 N N . LYS A 1 169 ? 9.123 4.643 -2.324 1.00 98.00 169 LYS A N 1
ATOM 1264 C CA . LYS A 1 169 ? 9.436 3.329 -2.879 1.00 98.00 169 LYS A CA 1
ATOM 1265 C C . LYS A 1 169 ? 8.345 2.880 -3.829 1.00 98.00 169 LYS A C 1
ATOM 1267 O O . LYS A 1 169 ? 7.182 3.204 -3.635 1.00 98.00 169 LYS A O 1
ATOM 1272 N N . ALA A 1 170 ? 8.707 2.110 -4.841 1.00 98.50 170 ALA A N 1
ATOM 1273 C CA . ALA A 1 170 ? 7.735 1.518 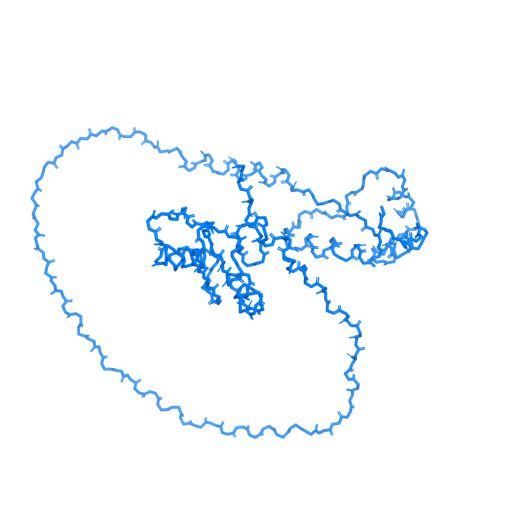-5.745 1.00 98.50 170 ALA A CA 1
ATOM 1274 C C . ALA A 1 170 ? 8.152 0.106 -6.136 1.00 98.50 170 ALA A C 1
ATOM 1276 O O . ALA A 1 170 ? 9.342 -0.199 -6.228 1.00 98.50 170 ALA A O 1
ATOM 1277 N N . PHE A 1 171 ? 7.156 -0.736 -6.384 1.00 98.56 171 PHE A N 1
ATOM 1278 C CA . PHE A 1 171 ? 7.324 -2.089 -6.889 1.00 98.56 171 PHE A CA 1
ATOM 1279 C C . PHE A 1 171 ? 6.488 -2.254 -8.154 1.00 98.56 171 PHE A C 1
ATOM 1281 O O . PHE A 1 171 ? 5.285 -1.966 -8.155 1.00 98.56 171 PHE A O 1
ATOM 1288 N N . ALA A 1 172 ? 7.116 -2.739 -9.219 1.00 98.38 172 ALA A N 1
ATOM 1289 C CA . ALA A 1 172 ? 6.480 -3.040 -10.490 1.00 98.38 172 ALA A CA 1
ATOM 1290 C C . ALA A 1 172 ? 6.683 -4.513 -10.851 1.00 98.38 172 ALA A C 1
ATOM 1292 O O . ALA A 1 172 ? 7.722 -5.104 -10.554 1.00 98.38 172 ALA A O 1
ATOM 1293 N N . ALA A 1 173 ? 5.684 -5.107 -11.496 1.00 98.00 173 ALA A N 1
ATOM 1294 C CA . ALA A 1 173 ? 5.741 -6.490 -11.945 1.00 98.00 173 ALA A CA 1
ATOM 1295 C C . ALA A 1 173 ? 4.961 -6.700 -13.247 1.00 98.00 173 ALA A C 1
ATOM 1297 O O . ALA A 1 173 ? 4.006 -5.984 -13.554 1.00 98.00 173 ALA A O 1
ATOM 1298 N N . SER A 1 174 ? 5.365 -7.725 -13.986 1.00 97.19 174 SER A N 1
ATOM 1299 C CA . SER A 1 174 ? 4.661 -8.320 -15.118 1.00 97.19 174 SER A CA 1
ATOM 1300 C C . SER A 1 174 ? 4.094 -9.681 -14.705 1.00 97.19 174 SER A C 1
ATOM 1302 O O . SER A 1 174 ? 4.701 -10.389 -13.899 1.00 97.19 174 SER A O 1
ATOM 1304 N N . THR A 1 175 ? 2.969 -10.105 -15.292 1.00 91.38 175 THR A N 1
ATOM 1305 C CA . THR A 1 175 ? 2.417 -11.453 -15.045 1.00 91.38 175 THR A CA 1
ATOM 1306 C C . THR A 1 175 ? 3.321 -12.561 -15.586 1.00 91.38 175 THR A C 1
ATOM 1308 O O . THR A 1 175 ? 3.193 -13.709 -15.175 1.00 91.38 175 THR A O 1
ATOM 1311 N N . GLY A 1 176 ? 4.254 -12.226 -16.485 1.00 89.94 176 GLY A N 1
ATOM 1312 C CA . GLY A 1 176 ? 5.272 -13.144 -16.999 1.00 89.94 176 GLY A CA 1
ATOM 1313 C C . GLY A 1 176 ? 6.463 -13.363 -16.059 1.00 89.94 176 GLY A C 1
ATOM 1314 O O . GLY A 1 176 ? 7.339 -14.161 -16.375 1.00 89.94 176 GLY A O 1
ATOM 1315 N N . GLY A 1 177 ? 6.510 -12.677 -14.912 1.00 94.62 177 GLY A N 1
ATOM 1316 C CA . GLY A 1 177 ? 7.512 -12.897 -13.865 1.00 94.62 177 GLY A CA 1
ATOM 1317 C C . GLY A 1 177 ? 8.676 -11.912 -13.831 1.00 94.62 177 GLY A C 1
ATOM 1318 O O . GLY A 1 177 ? 9.482 -11.991 -12.907 1.00 94.62 177 GLY A O 1
ATOM 1319 N N . ALA A 1 178 ? 8.754 -10.961 -14.765 1.00 97.88 178 ALA A N 1
ATOM 1320 C CA . ALA A 1 178 ? 9.636 -9.808 -14.605 1.00 97.88 178 ALA A CA 1
ATOM 1321 C C . ALA A 1 178 ? 9.130 -8.909 -13.469 1.00 97.88 178 ALA A C 1
ATOM 1323 O O . ALA A 1 178 ? 7.928 -8.669 -13.342 1.00 97.88 178 ALA A O 1
ATOM 1324 N N . PHE A 1 179 ? 10.044 -8.414 -12.643 1.00 98.38 179 PHE A N 1
ATOM 1325 C CA . PHE A 1 179 ? 9.742 -7.474 -11.571 1.00 98.38 179 PHE A CA 1
ATOM 1326 C C . PHE A 1 179 ? 10.925 -6.537 -11.346 1.00 98.38 179 PHE A C 1
ATOM 1328 O O . PHE A 1 179 ? 12.067 -6.888 -11.644 1.00 98.38 179 PHE A O 1
ATOM 1335 N N . GLY A 1 180 ? 10.643 -5.364 -10.796 1.00 98.31 180 GLY A N 1
ATOM 1336 C CA . GLY A 1 180 ? 11.637 -4.366 -10.427 1.00 98.31 180 GLY A CA 1
ATOM 1337 C C . GLY A 1 180 ? 11.133 -3.513 -9.274 1.00 98.31 180 GLY A C 1
ATOM 1338 O O . GLY A 1 180 ? 9.922 -3.355 -9.085 1.00 98.31 180 GLY A O 1
ATOM 1339 N N . TYR A 1 181 ? 12.050 -2.985 -8.471 1.00 98.50 181 TYR A N 1
ATOM 1340 C CA . TYR A 1 181 ? 11.684 -2.127 -7.349 1.00 98.50 181 TYR A CA 1
ATOM 1341 C C . TYR A 1 181 ? 12.744 -1.074 -7.064 1.00 98.50 181 TYR A C 1
ATOM 1343 O O . TYR A 1 181 ? 13.924 -1.236 -7.368 1.00 98.50 181 TYR A O 1
ATOM 1351 N N . VAL A 1 182 ? 12.302 0.012 -6.440 1.00 98.50 182 VAL A N 1
ATOM 1352 C CA . VAL A 1 182 ? 13.167 1.070 -5.922 1.00 98.50 182 VAL A CA 1
ATOM 1353 C C . VAL A 1 182 ? 12.703 1.437 -4.526 1.00 98.50 182 VAL A C 1
ATOM 1355 O O . VAL A 1 182 ? 11.503 1.463 -4.261 1.00 98.50 182 VAL A O 1
ATOM 1358 N N . ALA A 1 183 ? 13.655 1.737 -3.646 1.00 97.44 183 ALA A N 1
ATOM 1359 C CA . ALA A 1 183 ? 13.411 2.309 -2.331 1.00 97.44 183 ALA A CA 1
ATOM 1360 C C . ALA A 1 183 ? 14.330 3.511 -2.087 1.00 97.44 183 ALA A C 1
ATOM 1362 O O . ALA A 1 183 ? 15.410 3.596 -2.672 1.00 97.44 183 ALA A O 1
ATOM 1363 N N . GLY A 1 184 ? 13.895 4.435 -1.227 1.00 96.06 184 GLY A N 1
ATOM 1364 C CA . GLY A 1 184 ? 14.651 5.647 -0.903 1.00 96.06 184 GLY A CA 1
ATOM 1365 C C . GLY A 1 184 ? 14.778 6.646 -2.059 1.00 96.06 184 GLY A C 1
ATOM 1366 O O . GLY A 1 184 ? 15.772 7.364 -2.124 1.00 96.06 184 GLY A O 1
ATOM 1367 N N . ALA A 1 185 ? 13.813 6.687 -2.984 1.00 97.88 185 ALA A N 1
ATOM 1368 C CA . ALA A 1 185 ? 13.799 7.681 -4.059 1.00 97.88 185 ALA A CA 1
ATOM 1369 C C . ALA A 1 185 ? 13.508 9.095 -3.523 1.00 97.88 185 ALA A C 1
ATOM 1371 O O . ALA A 1 185 ? 12.923 9.254 -2.445 1.00 97.88 185 ALA A O 1
ATOM 1372 N N . ALA A 1 186 ? 13.847 10.135 -4.291 1.00 96.75 186 ALA A N 1
ATOM 1373 C CA . ALA A 1 186 ? 13.589 11.515 -3.878 1.00 96.75 186 ALA A CA 1
ATOM 1374 C C . ALA A 1 186 ? 12.091 11.872 -3.909 1.00 96.75 186 ALA A C 1
ATOM 1376 O O . ALA A 1 186 ? 11.666 12.777 -3.197 1.00 96.75 186 ALA A O 1
ATOM 1377 N N . SER A 1 187 ? 11.284 11.148 -4.695 1.00 96.88 187 SER A N 1
ATOM 1378 C CA . SER A 1 187 ? 9.825 11.307 -4.780 1.00 96.88 187 SER A CA 1
ATOM 1379 C C . SER A 1 187 ? 9.122 10.005 -5.184 1.00 96.88 187 SER A C 1
ATOM 1381 O O . SER A 1 187 ? 9.756 9.088 -5.712 1.00 96.88 187 SER A O 1
ATOM 1383 N N . ASP A 1 188 ? 7.802 9.943 -4.990 1.00 97.44 188 ASP A N 1
ATOM 1384 C CA . ASP A 1 188 ? 6.965 8.827 -5.454 1.00 97.44 188 ASP A CA 1
ATOM 1385 C C . ASP A 1 188 ? 6.996 8.668 -6.981 1.00 97.44 188 ASP A C 1
ATOM 1387 O O . ASP A 1 188 ? 7.103 7.554 -7.492 1.00 97.44 188 ASP A O 1
ATOM 1391 N N . GLN A 1 189 ? 6.965 9.777 -7.727 1.00 97.75 189 GLN A N 1
ATOM 1392 C CA . GLN A 1 189 ? 7.030 9.749 -9.190 1.00 97.75 189 GLN A CA 1
ATOM 1393 C C . GLN A 1 189 ? 8.353 9.152 -9.686 1.00 97.75 189 GLN A C 1
ATOM 1395 O O . GLN A 1 189 ? 8.353 8.312 -10.587 1.00 97.75 189 GLN A O 1
ATOM 1400 N N . GLU A 1 190 ? 9.479 9.549 -9.084 1.00 97.94 190 GLU A N 1
ATOM 1401 C CA . GLU A 1 190 ? 10.786 8.976 -9.414 1.00 97.94 190 GLU A CA 1
ATOM 1402 C C . GLU A 1 190 ? 10.835 7.482 -9.066 1.00 97.94 190 GLU A C 1
ATOM 1404 O O . GLU A 1 190 ? 11.288 6.676 -9.883 1.00 97.94 190 GLU A O 1
ATOM 1409 N N . ALA A 1 191 ? 10.335 7.095 -7.884 1.00 98.38 191 ALA A N 1
ATOM 1410 C CA . ALA A 1 191 ? 10.268 5.696 -7.471 1.00 98.38 191 ALA A CA 1
ATOM 1411 C C . ALA A 1 191 ? 9.494 4.858 -8.497 1.00 98.38 191 ALA A C 1
ATOM 1413 O O . ALA A 1 191 ? 9.992 3.829 -8.958 1.00 98.38 191 ALA A O 1
ATOM 1414 N N . ALA A 1 192 ? 8.308 5.328 -8.893 1.00 98.44 192 ALA A N 1
ATOM 1415 C CA . ALA A 1 192 ? 7.442 4.668 -9.859 1.00 98.44 192 ALA A CA 1
ATOM 1416 C C . ALA A 1 192 ? 8.117 4.499 -11.227 1.00 98.44 192 ALA A C 1
ATOM 1418 O O . ALA A 1 192 ? 8.154 3.388 -11.761 1.00 98.44 192 ALA A O 1
ATOM 1419 N N . GLN A 1 193 ? 8.695 5.574 -11.772 1.00 98.44 193 GLN A N 1
ATOM 1420 C CA . GLN A 1 193 ? 9.377 5.546 -13.069 1.00 98.44 193 GLN A CA 1
ATOM 1421 C C . GLN A 1 193 ? 10.558 4.575 -13.065 1.00 98.44 193 GLN A C 1
ATOM 1423 O O . GLN A 1 193 ? 10.703 3.772 -13.987 1.00 98.44 193 GLN A O 1
ATOM 1428 N N . ARG A 1 194 ? 11.387 4.607 -12.017 1.00 98.56 194 ARG A N 1
ATOM 1429 C CA . ARG A 1 194 ? 12.567 3.741 -11.927 1.00 98.56 194 ARG A CA 1
ATOM 1430 C C . ARG A 1 194 ? 12.201 2.278 -11.690 1.00 98.56 194 ARG A C 1
ATOM 1432 O O . ARG A 1 194 ? 12.836 1.413 -12.283 1.00 98.56 194 ARG A O 1
ATOM 1439 N N . ALA A 1 195 ? 11.181 1.991 -10.881 1.00 98.50 195 ALA A N 1
ATOM 1440 C CA . ALA A 1 195 ? 10.705 0.622 -10.675 1.00 98.50 195 ALA A CA 1
ATOM 1441 C C . ALA A 1 195 ? 10.133 0.018 -11.968 1.00 98.50 195 ALA A C 1
ATOM 1443 O O . ALA A 1 195 ? 10.435 -1.129 -12.295 1.00 98.50 195 ALA A O 1
ATOM 1444 N N . LEU A 1 196 ? 9.357 0.795 -12.734 1.00 98.56 196 LEU A N 1
ATOM 1445 C CA . LEU A 1 196 ? 8.864 0.379 -14.051 1.00 98.56 196 LEU A CA 1
ATOM 1446 C C . LEU A 1 196 ? 10.012 0.152 -15.037 1.00 98.56 196 LEU A C 1
ATOM 1448 O O . LEU A 1 196 ? 10.032 -0.880 -15.700 1.00 98.56 196 LEU A O 1
ATOM 1452 N N . ALA A 1 197 ? 10.986 1.064 -15.100 1.00 98.50 197 ALA A N 1
ATOM 1453 C CA . ALA A 1 197 ? 12.148 0.921 -15.974 1.00 98.50 197 ALA A CA 1
ATOM 1454 C C . ALA A 1 197 ? 12.994 -0.322 -15.637 1.00 98.50 197 ALA A C 1
ATOM 1456 O O . ALA A 1 197 ? 13.395 -1.045 -16.547 1.00 98.50 197 ALA A O 1
ATOM 1457 N N . ASP A 1 198 ? 13.231 -0.606 -14.351 1.00 98.38 198 ASP A N 1
ATOM 1458 C CA . ASP A 1 198 ? 13.940 -1.818 -13.909 1.00 98.38 198 ASP A CA 1
ATOM 1459 C C . ASP A 1 198 ? 13.152 -3.093 -14.252 1.00 98.38 198 ASP A C 1
ATOM 1461 O O . ASP A 1 198 ? 13.727 -4.061 -14.749 1.00 98.38 198 ASP A O 1
ATOM 1465 N N . CYS A 1 199 ? 11.827 -3.084 -14.069 1.00 98.50 199 CYS A N 1
ATOM 1466 C CA . CYS A 1 199 ? 10.970 -4.205 -14.461 1.00 98.50 199 CYS A CA 1
ATOM 1467 C C . CYS A 1 199 ? 11.011 -4.454 -15.977 1.00 98.50 199 CYS A C 1
ATOM 1469 O O . CYS A 1 199 ? 11.236 -5.584 -16.411 1.00 98.50 199 CYS A O 1
ATOM 1471 N N . GLU A 1 200 ? 10.838 -3.405 -16.785 1.00 98.06 200 GLU A N 1
ATOM 1472 C CA . GLU A 1 200 ? 10.857 -3.490 -18.250 1.00 98.06 200 GLU A CA 1
ATOM 1473 C C . GLU A 1 200 ? 12.221 -3.940 -18.779 1.00 98.06 200 GLU A C 1
ATOM 1475 O O . GLU A 1 200 ? 12.284 -4.757 -19.694 1.00 98.06 200 GLU A O 1
ATOM 1480 N N . GLY A 1 201 ? 13.321 -3.501 -18.159 1.00 98.12 201 GLY A N 1
ATOM 1481 C CA . GLY A 1 201 ? 14.672 -3.949 -18.511 1.00 98.12 201 GLY A CA 1
ATOM 1482 C C . GLY A 1 201 ? 14.904 -5.451 -18.304 1.00 98.12 201 GLY A C 1
ATOM 1483 O O . GLY A 1 201 ? 15.783 -6.032 -18.937 1.00 98.12 201 GLY A O 1
ATOM 1484 N N . ARG A 1 202 ? 14.105 -6.097 -17.446 1.00 97.69 202 ARG A N 1
ATOM 1485 C CA . ARG A 1 202 ? 14.137 -7.547 -17.186 1.00 97.69 202 ARG A CA 1
ATOM 1486 C C . ARG A 1 202 ? 13.046 -8.306 -17.941 1.00 97.69 202 ARG A C 1
ATOM 1488 O O . ARG A 1 202 ? 13.001 -9.538 -17.881 1.00 97.69 202 ARG A O 1
ATOM 1495 N N . ARG A 1 203 ? 12.145 -7.595 -18.622 1.00 97.38 203 ARG A N 1
ATOM 1496 C CA . ARG A 1 203 ? 10.998 -8.178 -19.313 1.00 97.38 203 ARG A CA 1
ATOM 1497 C C . ARG A 1 203 ? 11.444 -8.844 -20.611 1.00 97.38 203 ARG A C 1
ATOM 1499 O O . ARG A 1 203 ? 12.122 -8.243 -21.439 1.00 97.38 203 ARG A O 1
ATOM 1506 N N . LYS A 1 204 ? 11.016 -10.092 -20.818 1.00 96.75 204 LYS A N 1
ATOM 1507 C CA . LYS A 1 204 ? 11.184 -10.774 -22.107 1.00 96.75 204 LYS A CA 1
ATOM 1508 C C . LYS A 1 204 ? 10.062 -10.388 -23.085 1.00 96.75 204 LYS A C 1
ATOM 1510 O O . LYS A 1 204 ? 8.967 -10.053 -22.625 1.00 96.75 204 LYS A O 1
ATOM 1515 N N . PRO A 1 205 ? 10.283 -10.455 -24.410 1.00 95.81 205 PRO A N 1
ATOM 1516 C CA . PRO A 1 205 ? 9.278 -10.073 -25.407 1.00 95.81 205 PRO A CA 1
ATOM 1517 C C . PRO A 1 205 ? 7.918 -10.772 -25.252 1.00 95.81 205 PRO A C 1
ATOM 1519 O O . PRO A 1 205 ? 6.890 -10.154 -25.506 1.00 95.81 205 PRO A O 1
ATOM 1522 N N . GLU A 1 206 ? 7.907 -12.023 -24.794 1.00 95.62 206 GLU A N 1
ATOM 1523 C CA . GLU A 1 206 ? 6.712 -12.845 -24.574 1.00 95.62 206 GLU A CA 1
ATOM 1524 C C . GLU A 1 206 ? 5.921 -12.502 -23.298 1.00 95.62 206 GLU A C 1
ATOM 1526 O O . GLU A 1 206 ? 4.817 -13.006 -23.096 1.00 95.62 206 GLU A O 1
ATOM 1531 N N . MET A 1 207 ? 6.469 -11.662 -22.417 1.00 95.44 207 MET A N 1
ATOM 1532 C CA . MET A 1 207 ? 5.820 -11.275 -21.164 1.00 95.44 207 MET A CA 1
ATOM 1533 C C . MET A 1 207 ? 4.934 -10.040 -21.356 1.00 95.44 207 MET A C 1
ATOM 1535 O O . MET A 1 207 ? 5.272 -9.131 -22.118 1.00 95.44 207 MET A O 1
ATOM 1539 N N . SER A 1 208 ? 3.840 -9.957 -20.590 1.00 94.56 208 SER A N 1
ATOM 1540 C CA . SER A 1 208 ? 2.989 -8.761 -20.545 1.00 94.56 208 SER A CA 1
ATOM 1541 C C . SER A 1 208 ? 3.781 -7.530 -20.101 1.00 94.56 208 SER A C 1
ATOM 1543 O O . SER A 1 208 ? 4.738 -7.668 -19.337 1.00 94.56 208 SER A O 1
ATOM 1545 N N . ALA A 1 209 ? 3.341 -6.332 -20.486 1.00 96.38 209 ALA A N 1
ATOM 1546 C CA . ALA A 1 209 ? 3.926 -5.088 -19.984 1.00 96.38 209 ALA A CA 1
ATOM 1547 C C . ALA A 1 209 ? 3.975 -5.060 -18.445 1.00 96.38 209 ALA A C 1
ATOM 1549 O O . ALA A 1 209 ? 3.098 -5.616 -17.766 1.00 96.38 209 ALA A O 1
ATOM 1550 N N . CYS A 1 210 ? 5.016 -4.434 -17.903 1.00 97.81 210 CYS A N 1
ATOM 1551 C CA . CYS A 1 210 ? 5.139 -4.184 -16.480 1.00 97.81 210 CYS A CA 1
ATOM 1552 C C . CYS A 1 210 ? 4.103 -3.152 -16.037 1.00 97.81 210 CYS A C 1
ATOM 1554 O O . CYS A 1 210 ? 3.833 -2.164 -16.717 1.00 97.81 210 CYS A O 1
ATOM 1556 N N . ARG A 1 211 ? 3.544 -3.371 -14.849 1.00 97.25 211 ARG A N 1
ATOM 1557 C CA . ARG A 1 211 ? 2.633 -2.436 -14.186 1.00 97.25 211 ARG A CA 1
ATOM 1558 C C . ARG A 1 211 ? 3.078 -2.185 -12.757 1.00 97.25 211 ARG A C 1
ATOM 1560 O O . ARG A 1 211 ? 3.738 -3.027 -12.146 1.00 97.25 211 ARG A O 1
ATOM 1567 N N . LEU A 1 212 ? 2.673 -1.044 -12.211 1.00 97.88 212 LEU A N 1
ATOM 1568 C CA . LEU A 1 212 ? 2.839 -0.774 -10.788 1.00 97.88 212 LEU A CA 1
ATOM 1569 C C . LEU A 1 212 ? 1.959 -1.714 -9.965 1.00 97.88 212 LEU A C 1
ATOM 1571 O O . LEU A 1 212 ? 0.813 -1.989 -10.316 1.00 97.88 212 LEU A O 1
ATOM 1575 N N . VAL A 1 213 ? 2.519 -2.193 -8.860 1.00 97.38 213 VAL A N 1
ATOM 1576 C CA . VAL A 1 213 ? 1.846 -3.053 -7.879 1.00 97.38 213 VAL A CA 1
ATOM 1577 C C . VAL A 1 213 ? 1.658 -2.292 -6.574 1.00 97.38 213 VAL A C 1
ATOM 1579 O O . VAL A 1 213 ? 0.579 -2.315 -5.982 1.00 97.38 213 VAL A O 1
ATOM 1582 N N . ASN A 1 214 ? 2.704 -1.598 -6.123 1.00 97.38 214 ASN A N 1
ATOM 1583 C CA . ASN A 1 214 ? 2.685 -0.831 -4.887 1.00 97.38 214 ASN A CA 1
ATOM 1584 C C . ASN A 1 214 ? 3.543 0.435 -5.025 1.00 97.38 214 ASN A C 1
ATOM 1586 O O . ASN A 1 214 ? 4.603 0.391 -5.647 1.00 97.38 214 ASN A O 1
ATOM 1590 N N . LEU A 1 215 ? 3.083 1.535 -4.434 1.00 97.69 215 LEU A N 1
ATOM 1591 C CA . LEU A 1 215 ? 3.750 2.832 -4.387 1.00 97.69 215 LEU A CA 1
ATOM 1592 C C . LEU A 1 215 ? 3.675 3.368 -2.955 1.00 97.69 215 LEU A C 1
ATOM 1594 O O . LEU A 1 215 ? 2.602 3.726 -2.479 1.00 97.69 215 LEU A O 1
ATOM 1598 N N . THR A 1 216 ? 4.799 3.360 -2.245 1.00 95.50 216 THR A N 1
ATOM 1599 C CA . THR A 1 216 ? 4.935 3.859 -0.867 1.00 95.50 216 THR A CA 1
ATOM 1600 C C . THR A 1 216 ? 3.875 3.269 0.079 1.00 95.50 216 THR A C 1
ATOM 1602 O O . THR A 1 216 ? 3.325 3.922 0.955 1.00 95.50 216 THR A O 1
ATOM 1605 N N . GLY A 1 217 ? 3.573 1.976 -0.091 1.00 92.38 217 GLY A N 1
ATOM 1606 C CA . GLY A 1 217 ? 2.562 1.258 0.692 1.00 92.38 217 GLY A CA 1
ATOM 1607 C C . GLY A 1 217 ? 1.156 1.287 0.085 1.00 92.38 217 GLY A C 1
ATOM 1608 O O . GLY A 1 217 ? 0.361 0.394 0.385 1.00 92.38 217 GLY A O 1
ATOM 1609 N N . ASN A 1 218 ? 0.871 2.204 -0.841 1.00 94.19 218 ASN A N 1
ATOM 1610 C CA . ASN A 1 218 ? -0.395 2.265 -1.564 1.00 94.19 218 ASN A CA 1
ATOM 1611 C C . ASN A 1 218 ? -0.427 1.229 -2.683 1.00 94.19 218 ASN A C 1
ATOM 1613 O O . ASN A 1 218 ? 0.464 1.156 -3.526 1.00 94.19 218 ASN A O 1
ATOM 1617 N N . TRP A 1 219 ? -1.458 0.396 -2.689 1.00 94.50 219 TRP A N 1
ATOM 1618 C CA . TRP A 1 219 ? -1.613 -0.657 -3.685 1.00 94.50 219 TRP A CA 1
ATOM 1619 C C . TRP A 1 219 ? -2.249 -0.106 -4.955 1.00 94.50 219 TRP A C 1
ATOM 1621 O O . TRP A 1 219 ? -3.273 0.572 -4.886 1.00 94.50 219 TRP A O 1
ATOM 1631 N N . ALA A 1 220 ? -1.662 -0.419 -6.109 1.00 94.38 220 ALA A N 1
ATOM 1632 C CA . ALA A 1 220 ? -2.224 -0.018 -7.391 1.00 94.38 220 ALA A CA 1
ATOM 1633 C C . ALA A 1 220 ? -3.586 -0.705 -7.615 1.00 94.38 220 ALA A C 1
ATOM 1635 O O . ALA A 1 220 ? -3.762 -1.854 -7.191 1.00 94.38 220 ALA A O 1
ATOM 1636 N N . PRO A 1 221 ? -4.552 -0.051 -8.279 1.00 90.75 221 PRO A N 1
ATOM 1637 C CA . PRO A 1 221 ? -5.794 -0.708 -8.655 1.00 90.75 221 PRO A CA 1
ATOM 1638 C C . PRO A 1 221 ? -5.486 -1.884 -9.584 1.00 90.75 221 PRO A C 1
ATOM 1640 O O . PRO A 1 221 ? -4.704 -1.768 -10.529 1.00 90.75 221 PRO A O 1
ATOM 1643 N N . VAL A 1 222 ? -6.094 -3.033 -9.305 1.00 87.31 222 VAL A N 1
ATOM 1644 C CA . VAL A 1 222 ? -6.102 -4.151 -10.249 1.00 87.31 222 VAL A CA 1
ATOM 1645 C C . VAL A 1 222 ? -7.049 -3.759 -11.380 1.00 87.31 222 VAL A C 1
ATOM 1647 O O . VAL A 1 222 ? -8.228 -3.514 -11.131 1.00 87.31 222 VAL A O 1
ATOM 1650 N N . GLY A 1 223 ? -6.515 -3.612 -12.595 1.00 77.38 223 GLY A N 1
ATOM 1651 C CA . GLY A 1 223 ? -7.343 -3.381 -13.779 1.00 77.38 223 GLY A CA 1
ATOM 1652 C C . GLY A 1 223 ? -8.283 -4.569 -14.038 1.00 77.38 223 GLY A C 1
ATOM 1653 O O . GLY A 1 223 ? -7.956 -5.679 -13.604 1.00 77.38 223 GLY A O 1
ATOM 1654 N N . PRO A 1 224 ? -9.437 -4.335 -14.690 1.00 56.00 224 PRO A N 1
ATOM 1655 C CA . PRO A 1 224 ? -10.347 -5.397 -15.118 1.00 56.00 224 PRO A CA 1
ATOM 1656 C C . PRO A 1 224 ? -9.722 -6.324 -16.169 1.00 56.00 224 PRO A C 1
ATOM 1658 O O . PRO A 1 224 ? -8.796 -5.879 -16.891 1.00 56.00 224 PRO A O 1
#

Radius of gyration: 27.58 Å; chains: 1; bounding box: 69×47×79 Å